Protein AF-A0A448ZSN2-F1 (afdb_monomer)

Radius of gyration: 50.88 Å; Cα contacts (8 Å, |Δi|>4): 18; chains: 1; bounding box: 139×39×120 Å

Secondary structure (DSSP, 8-state):
-HHHHHHHHHHHHHHHH-TTSPP---TT-----SSSSTTSPPS-HHHHHHHHHHHHHHHHHHHHHHHHHHHH-TTS----S-TT-----SSSSTTSPP----HHHHHHHHHHHHHHHHHHHHHHHHHH-TTSPP---TT-----SSSSTTSPP-THHHHHHHHHHHHHHHHHHHHHHH-TTSPP---TT-----TT--------------------

Sequence (216 aa):
MILEEARQLKEMAGFFLRPEAPVASDPTACARCYFSRYSAPTASEGELEDEMERKLILADAKNLKELADFYLHPEKPVVSTDATACGRNFFTRPSAPEYEDDEDDIDEERELILEEMKQLKTTAGWYMHPEKPVAVDSTACGRNFFTRPSAPISEDEEERELILEEMKQLKTTAGWYMHPEKPVAVDSTACGRNFFTHLQLLSPRTKRNVSSSLKR

Organism: NCBI:txid183589

Foldseek 3Di:
DVVVVVVVVVVVVVCVVCVPDDDPDDPPPPDDDLCPDPPRDDQPPVSVVVVVVVVVVVVVVVVVVVVVCCVVCVVDDDDDPDPPPPDPDLCPDPPRPDPCPVVVVVVVVVVVVVVVVVVVVLVVVCVVCVVDDRDDDPPPPDDDQCPDPPRPDPPCPVVVVVVVVVVVVVVLVVVCVVCVPDDDDDPPPDDDDDPPPPPPPPDDDDDDDDDDDDDD

Solvent-accessible surface area (backbone atoms only — not comparable to full-atom values): 14319 Å² total; per-residue (Å²): 111,72,69,58,52,52,50,51,51,51,53,54,52,48,47,74,78,39,74,86,56,86,77,89,71,59,92,84,58,85,71,79,60,65,79,80,39,94,85,30,85,66,81,47,75,66,58,52,49,52,55,50,51,52,52,50,53,54,50,49,53,50,54,53,48,53,52,50,51,50,70,77,38,74,86,58,80,88,82,74,91,52,95,80,68,81,69,83,62,66,78,80,35,98,82,34,77,78,78,79,79,45,63,66,60,58,49,49,53,51,51,52,52,54,52,51,52,52,52,52,51,51,53,51,50,46,72,77,36,75,87,55,84,79,91,70,60,95,82,62,86,70,83,66,67,82,79,36,97,85,33,83,73,69,80,51,61,63,54,50,51,51,51,52,51,51,50,51,52,52,52,53,52,52,48,44,73,77,37,76,86,57,86,77,92,70,60,95,82,65,90,69,86,73,84,85,71,75,78,78,81,76,82,78,80,91,74,90,82,90,81,87,82,84,89,132

Mean predicted aligned error: 23.59 Å

pLDDT: mean 73.11, std 15.55, range [33.97, 96.0]

Structure (mmCIF, N/CA/C/O backbone):
data_AF-A0A448ZSN2-F1
#
_entry.id   AF-A0A448ZSN2-F1
#
loop_
_atom_site.group_PDB
_atom_site.id
_atom_site.type_symbol
_atom_site.label_atom_id
_atom_site.label_alt_id
_atom_site.label_comp_id
_atom_site.label_asym_id
_atom_site.label_entity_id
_atom_site.label_seq_id
_atom_site.pdbx_PDB_ins_code
_atom_site.Cartn_x
_atom_site.Cartn_y
_atom_site.Cartn_z
_atom_site.occupancy
_atom_site.B_iso_or_equiv
_atom_site.auth_seq_id
_atom_site.auth_comp_id
_atom_site.auth_asym_id
_atom_site.auth_atom_id
_atom_site.pdbx_PDB_model_num
ATOM 1 N N . MET A 1 1 ? -23.579 2.882 -67.821 1.00 61.44 1 MET A N 1
ATOM 2 C CA . MET A 1 1 ? -23.046 4.256 -67.711 1.00 61.44 1 MET A CA 1
ATOM 3 C C . MET A 1 1 ? -22.800 4.619 -66.247 1.00 61.44 1 MET A C 1
ATOM 5 O O . MET A 1 1 ? -21.644 4.677 -65.875 1.00 61.44 1 MET A O 1
ATOM 9 N N . ILE A 1 2 ? -23.831 4.679 -65.391 1.00 80.94 2 ILE A N 1
ATOM 10 C CA . ILE A 1 2 ? -23.703 5.035 -63.955 1.00 80.94 2 ILE A CA 1
ATOM 11 C C . ILE A 1 2 ? -22.750 4.112 -63.167 1.00 80.94 2 ILE A C 1
ATOM 13 O O . ILE A 1 2 ? -21.946 4.576 -62.367 1.00 80.94 2 ILE A O 1
ATOM 17 N N . LEU A 1 3 ? -22.807 2.797 -63.403 1.00 83.31 3 LEU A N 1
ATOM 18 C CA . LEU A 1 3 ? -21.948 1.840 -62.691 1.00 83.31 3 LEU A CA 1
ATOM 19 C C . LEU A 1 3 ? -20.462 1.959 -63.065 1.00 83.31 3 LEU A C 1
ATOM 21 O O . LEU A 1 3 ? -19.603 1.692 -62.230 1.00 83.31 3 LEU A O 1
ATOM 25 N N . GLU A 1 4 ? -20.164 2.378 -64.296 1.00 88.06 4 GLU A N 1
ATOM 26 C CA . GLU A 1 4 ? -18.782 2.551 -64.754 1.00 88.06 4 GLU A CA 1
ATOM 27 C C . GLU A 1 4 ? -18.169 3.818 -64.149 1.00 88.06 4 GLU A C 1
ATOM 29 O O . GLU A 1 4 ? -17.046 3.803 -63.657 1.00 88.06 4 GLU A O 1
ATOM 34 N N . GLU A 1 5 ? -18.954 4.890 -64.089 1.00 91.00 5 GLU A N 1
ATOM 35 C CA . GLU A 1 5 ? -18.565 6.155 -63.469 1.00 91.00 5 GLU A CA 1
ATOM 36 C C . GLU A 1 5 ? -18.348 6.004 -61.953 1.00 91.00 5 GLU A C 1
ATOM 38 O O . GLU A 1 5 ? -17.354 6.483 -61.408 1.00 91.00 5 GLU A O 1
ATOM 43 N N . ALA A 1 6 ? -19.207 5.238 -61.269 1.00 89.06 6 ALA A N 1
ATOM 44 C CA . ALA A 1 6 ? -19.025 4.910 -59.854 1.00 89.06 6 ALA A CA 1
ATOM 45 C C . ALA A 1 6 ? -17.744 4.096 -59.594 1.00 89.06 6 ALA A C 1
ATOM 47 O O . ALA A 1 6 ? -17.077 4.291 -58.574 1.00 89.06 6 ALA A O 1
ATOM 48 N N . ARG A 1 7 ? -17.374 3.19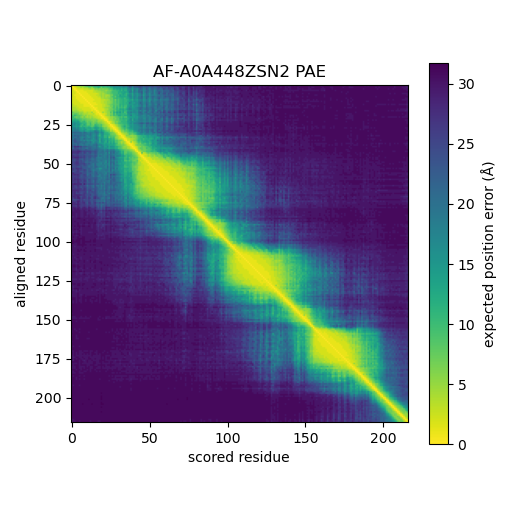7 -60.518 1.00 87.69 7 ARG A N 1
ATOM 49 C CA . ARG A 1 7 ? -16.122 2.428 -60.444 1.00 87.69 7 ARG A CA 1
ATOM 50 C C . ARG A 1 7 ? -14.907 3.345 -60.580 1.00 87.69 7 ARG A C 1
ATOM 52 O O . ARG A 1 7 ? -14.000 3.255 -59.757 1.00 87.69 7 ARG A O 1
ATOM 59 N N . GLN A 1 8 ? -14.933 4.254 -61.552 1.00 86.00 8 GLN A N 1
ATOM 60 C CA . GLN A 1 8 ? -13.870 5.236 -61.784 1.00 86.00 8 GLN A CA 1
ATOM 61 C C . GLN A 1 8 ? -13.706 6.196 -60.599 1.00 86.00 8 GLN A C 1
ATOM 63 O O . GLN A 1 8 ? -12.591 6.434 -60.145 1.00 86.00 8 GLN A O 1
ATOM 68 N N . LEU A 1 9 ? -14.805 6.695 -60.027 1.00 87.94 9 LEU A N 1
ATOM 69 C CA . LEU A 1 9 ? -14.767 7.553 -58.836 1.00 87.94 9 LEU A CA 1
ATOM 70 C C . LEU A 1 9 ? -14.189 6.833 -57.614 1.00 87.94 9 LEU A C 1
ATOM 72 O O . LEU A 1 9 ? -13.413 7.419 -56.861 1.00 87.94 9 LEU A O 1
ATOM 76 N N . LYS A 1 10 ? -14.535 5.556 -57.423 1.00 87.38 10 LYS A N 1
ATOM 77 C CA . LYS A 1 10 ? -13.988 4.737 -56.333 1.00 87.38 10 LYS A CA 1
ATOM 78 C C . LYS A 1 10 ? -12.487 4.499 -56.494 1.00 87.38 10 LYS A C 1
ATOM 80 O O . LYS A 1 10 ? -11.758 4.515 -55.505 1.00 87.38 10 LYS A O 1
ATOM 85 N N . GLU A 1 11 ? -12.036 4.282 -57.724 1.00 85.44 11 GLU A N 1
ATOM 86 C CA . GLU A 1 11 ? -10.618 4.154 -58.055 1.00 85.44 11 GLU A CA 1
ATOM 87 C C . GLU A 1 11 ? -9.869 5.462 -57.765 1.00 85.44 11 GLU A C 1
ATOM 89 O O . GLU A 1 11 ? -8.891 5.453 -57.019 1.00 85.44 11 GLU A O 1
ATOM 94 N N . MET A 1 12 ? -10.413 6.596 -58.217 1.00 82.94 12 MET A N 1
ATOM 95 C CA . MET A 1 12 ? -9.858 7.927 -57.954 1.00 82.94 12 MET A CA 1
ATOM 96 C C . MET A 1 12 ? -9.767 8.247 -56.460 1.00 82.94 12 MET A C 1
ATOM 98 O O . MET A 1 12 ? -8.723 8.688 -55.985 1.00 82.94 12 MET A O 1
ATOM 102 N N . ALA A 1 13 ? -10.825 7.973 -55.693 1.00 86.31 13 ALA A N 1
ATOM 103 C CA . ALA A 1 13 ? -10.820 8.142 -54.240 1.00 86.31 13 ALA A CA 1
ATOM 104 C C . ALA A 1 13 ? -9.750 7.270 -53.555 1.00 86.31 13 ALA A C 1
ATOM 106 O O . ALA A 1 13 ? -9.167 7.672 -52.547 1.00 86.31 13 ALA A O 1
ATOM 107 N N . GLY A 1 14 ? -9.454 6.096 -54.122 1.00 83.00 14 GLY A N 1
ATOM 108 C CA . GLY A 1 14 ? -8.398 5.205 -53.654 1.00 83.00 14 GLY A CA 1
ATOM 109 C C . GLY A 1 14 ? -6.994 5.810 -53.738 1.00 83.00 14 GLY A C 1
ATOM 110 O O . GLY A 1 14 ? -6.202 5.559 -52.828 1.00 83.00 14 GLY A O 1
ATOM 111 N N . PHE A 1 15 ? -6.705 6.619 -54.766 1.00 81.38 15 PHE A N 1
ATOM 112 C CA . PHE A 1 15 ? -5.410 7.298 -54.921 1.00 81.38 15 PHE 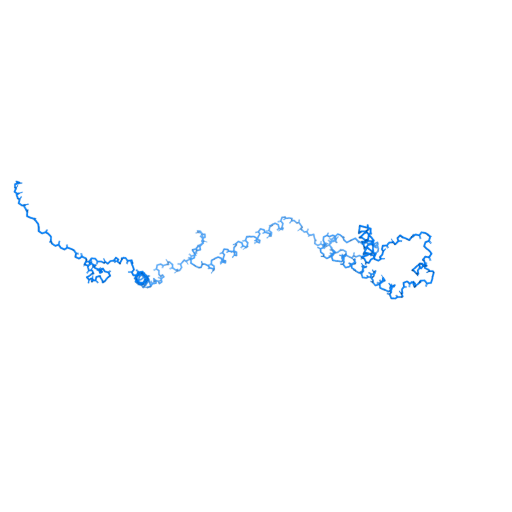A CA 1
ATOM 113 C C . PHE A 1 15 ? -5.192 8.387 -53.863 1.00 81.38 15 PHE A C 1
ATOM 115 O O . PHE A 1 15 ? -4.094 8.510 -53.332 1.00 81.38 15 PHE A O 1
ATOM 122 N N . PHE A 1 16 ? -6.239 9.136 -53.497 1.00 81.00 16 PHE A N 1
ATOM 123 C CA . PHE A 1 16 ? -6.137 10.175 -52.462 1.00 81.00 16 PHE A CA 1
ATOM 124 C C . PHE A 1 16 ? -6.052 9.605 -51.045 1.00 81.00 16 PHE A C 1
ATOM 126 O O . PHE A 1 16 ? -5.394 10.184 -50.187 1.00 81.00 16 PHE A O 1
ATOM 133 N N . LEU A 1 17 ? -6.704 8.468 -50.790 1.00 86.31 17 LEU A N 1
ATOM 134 C CA . LEU A 1 17 ? -6.676 7.829 -49.474 1.00 86.31 17 LEU A CA 1
ATOM 135 C C . LEU A 1 17 ? -5.327 7.149 -49.182 1.00 86.31 17 LEU A C 1
ATOM 137 O O . LEU A 1 17 ? -4.970 6.968 -48.021 1.00 86.31 17 LEU A O 1
ATOM 141 N N . ARG A 1 18 ? -4.600 6.726 -50.225 1.00 80.12 18 ARG A N 1
ATOM 142 C CA . ARG A 1 18 ? -3.331 5.989 -50.120 1.00 80.12 18 ARG A CA 1
ATOM 143 C C . ARG A 1 18 ? -2.343 6.470 -51.192 1.00 80.12 18 ARG A C 1
ATOM 145 O O . ARG A 1 18 ? -2.155 5.762 -52.182 1.00 80.12 18 ARG A O 1
ATOM 152 N N . PRO A 1 19 ? -1.702 7.636 -50.997 1.00 73.62 19 PRO A N 1
ATOM 153 C CA . PRO A 1 19 ? -0.751 8.182 -51.969 1.00 73.62 19 PRO A CA 1
ATOM 154 C C . PRO A 1 19 ? 0.474 7.277 -52.191 1.00 73.62 19 PRO A C 1
ATOM 156 O O . PRO A 1 19 ? 1.059 7.299 -53.266 1.00 73.62 19 PRO A O 1
ATOM 159 N N . GLU A 1 20 ? 0.808 6.429 -51.215 1.00 74.81 20 GLU A N 1
ATOM 160 C CA . GLU A 1 20 ? 1.934 5.485 -51.277 1.00 74.81 20 GLU A CA 1
ATOM 161 C C . GLU A 1 20 ? 1.643 4.206 -52.089 1.00 74.81 20 GLU A C 1
ATOM 163 O O . GLU A 1 20 ? 2.523 3.365 -52.281 1.00 74.81 20 GLU A O 1
ATOM 168 N N . ALA A 1 21 ? 0.395 3.987 -52.524 1.00 74.38 21 ALA A N 1
ATOM 169 C CA . ALA A 1 21 ? 0.030 2.779 -53.259 1.00 74.38 21 ALA A CA 1
ATOM 170 C C . ALA A 1 21 ? 0.551 2.837 -54.711 1.00 74.38 21 ALA A C 1
ATOM 172 O O . ALA A 1 21 ? 0.393 3.862 -55.378 1.00 74.38 21 ALA A O 1
ATOM 173 N N . PRO A 1 22 ? 1.123 1.741 -55.248 1.00 67.56 22 PRO A N 1
ATOM 174 C CA . PRO A 1 22 ? 1.656 1.734 -56.604 1.00 67.56 22 PRO A CA 1
ATOM 175 C C . PRO A 1 22 ? 0.530 1.941 -57.622 1.00 67.56 22 PRO A C 1
ATOM 177 O O . PRO A 1 22 ? -0.432 1.172 -57.678 1.00 67.56 22 PRO A O 1
ATOM 180 N N . VAL A 1 23 ? 0.654 2.987 -58.438 1.00 67.25 23 VAL A N 1
ATOM 181 C CA . VAL A 1 23 ? -0.290 3.272 -59.521 1.00 67.25 23 VAL A CA 1
ATOM 182 C C . VAL A 1 23 ? -0.028 2.294 -60.663 1.00 67.25 23 VAL A C 1
ATOM 184 O O . VAL A 1 23 ? 1.088 2.212 -61.176 1.00 67.25 23 VAL A O 1
ATOM 187 N N . ALA A 1 24 ? -1.057 1.555 -61.079 1.00 65.69 24 ALA A N 1
ATOM 188 C CA . ALA A 1 24 ? -0.987 0.724 -62.272 1.00 65.69 24 ALA A CA 1
ATOM 189 C C . ALA A 1 24 ? -0.957 1.632 -63.513 1.00 65.69 24 ALA A C 1
ATOM 191 O O . ALA A 1 24 ? -1.991 2.111 -63.973 1.00 65.69 24 ALA A O 1
ATOM 192 N N . SER A 1 25 ? 0.237 1.918 -64.031 1.00 65.44 25 SER A N 1
ATOM 193 C CA . SER A 1 25 ? 0.401 2.645 -65.290 1.00 65.44 25 SER A CA 1
ATOM 194 C C . SER A 1 25 ? 0.315 1.686 -66.473 1.00 65.44 25 SER A C 1
ATOM 196 O O . SER A 1 25 ? 1.005 0.666 -66.493 1.00 65.44 25 SER A O 1
ATOM 198 N N . ASP A 1 26 ? -0.481 2.040 -67.478 1.00 68.94 26 ASP A N 1
ATOM 199 C CA . ASP A 1 26 ? -0.446 1.387 -68.785 1.00 68.94 26 ASP A CA 1
ATOM 200 C C . ASP A 1 26 ? 0.983 1.471 -69.371 1.00 68.94 26 ASP A C 1
ATOM 202 O O . ASP A 1 26 ? 1.541 2.569 -69.421 1.00 68.94 26 ASP A O 1
ATOM 206 N N . PRO A 1 27 ? 1.611 0.363 -69.807 1.00 65.00 27 PRO A N 1
ATOM 207 C CA . PRO A 1 27 ? 2.956 0.389 -70.386 1.00 65.00 27 PRO A CA 1
ATOM 208 C C . PRO A 1 27 ? 3.063 1.235 -71.665 1.00 65.0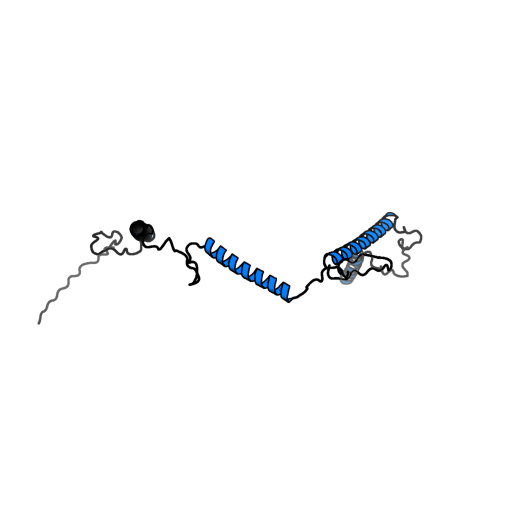0 27 PRO A C 1
ATOM 210 O O . PRO A 1 27 ? 4.170 1.639 -72.023 1.00 65.00 27 PRO A O 1
ATOM 213 N N . THR A 1 28 ? 1.949 1.532 -72.348 1.00 68.06 28 THR A N 1
ATOM 214 C CA . THR A 1 28 ? 1.918 2.493 -73.466 1.00 68.06 28 THR A CA 1
ATOM 215 C C . THR A 1 28 ? 1.731 3.950 -73.041 1.00 68.06 28 THR A C 1
ATOM 217 O O . THR A 1 28 ? 1.919 4.856 -73.858 1.00 68.06 28 THR A O 1
ATOM 220 N N . ALA A 1 29 ? 1.442 4.218 -71.766 1.00 63.88 29 ALA A N 1
ATOM 221 C CA . ALA A 1 29 ? 1.417 5.569 -71.233 1.00 63.88 29 ALA A CA 1
ATOM 222 C C . ALA A 1 29 ? 2.853 6.096 -71.089 1.00 63.88 29 ALA A C 1
ATOM 224 O O . ALA A 1 29 ? 3.557 5.805 -70.125 1.00 63.88 29 ALA A O 1
ATOM 225 N N . CYS A 1 30 ? 3.290 6.948 -72.019 1.00 58.09 30 CYS A N 1
ATOM 226 C CA . CYS A 1 30 ? 4.550 7.698 -71.915 1.00 58.09 30 CYS A CA 1
ATOM 227 C C . CYS A 1 30 ? 4.499 8.823 -70.856 1.00 58.09 30 CYS A C 1
ATOM 229 O O . CYS A 1 30 ? 5.033 9.916 -71.067 1.00 58.09 30 CYS A O 1
ATOM 231 N N . ALA A 1 31 ? 3.852 8.589 -69.714 1.00 63.56 31 ALA A N 1
ATOM 232 C CA . ALA A 1 31 ? 3.881 9.518 -68.598 1.00 63.56 31 ALA A CA 1
ATOM 233 C C . ALA A 1 31 ? 5.278 9.490 -67.966 1.00 63.56 31 ALA A C 1
ATOM 235 O O . ALA A 1 31 ? 5.762 8.466 -67.484 1.00 63.56 31 ALA A O 1
ATOM 236 N N . ARG A 1 32 ? 5.956 10.637 -67.991 1.00 58.00 32 ARG A N 1
ATOM 237 C CA . ARG A 1 32 ? 7.290 10.789 -67.413 1.00 58.00 32 ARG A CA 1
ATOM 238 C C . ARG A 1 32 ? 7.150 10.760 -65.890 1.00 58.00 32 ARG A C 1
ATOM 240 O O . ARG A 1 32 ? 6.672 11.724 -65.301 1.00 58.00 32 ARG A O 1
ATOM 247 N N . CYS A 1 33 ? 7.526 9.657 -65.250 1.00 63.56 33 CYS A N 1
ATOM 248 C CA . CYS A 1 33 ? 7.502 9.570 -63.793 1.00 63.56 33 CYS A CA 1
ATOM 249 C C . CYS A 1 33 ? 8.597 10.486 -63.216 1.00 63.56 33 CYS A C 1
ATOM 251 O O . CYS A 1 33 ? 9.791 10.234 -63.379 1.00 63.56 33 CYS A O 1
ATOM 253 N N . TYR A 1 34 ? 8.195 11.596 -62.593 1.00 62.09 34 TYR A N 1
ATOM 254 C CA . TYR A 1 34 ? 9.130 12.585 -62.044 1.00 62.09 34 TYR A CA 1
ATOM 255 C C . TYR A 1 34 ? 9.753 12.155 -60.710 1.00 62.09 34 TYR A C 1
ATOM 257 O O . TYR A 1 34 ? 10.785 12.707 -60.346 1.00 62.09 34 TYR A O 1
ATOM 265 N N . PHE A 1 35 ? 9.170 11.167 -60.023 1.00 61.53 35 PHE A N 1
ATOM 266 C CA . PHE A 1 35 ? 9.669 10.639 -58.748 1.00 61.53 35 PHE A CA 1
ATOM 267 C C . PHE A 1 35 ? 10.821 9.638 -58.908 1.00 61.53 35 PHE A C 1
ATOM 269 O O . PHE A 1 35 ? 11.651 9.518 -58.018 1.00 61.53 35 PHE A O 1
ATOM 276 N N . SER A 1 36 ? 10.912 8.946 -60.046 1.00 62.91 36 SER A N 1
ATOM 277 C CA . SER A 1 36 ? 11.935 7.918 -60.306 1.00 62.91 36 SER A CA 1
ATOM 278 C C . SER A 1 36 ? 13.022 8.356 -61.296 1.00 62.91 36 SER A C 1
ATOM 280 O O . SER A 1 36 ? 13.856 7.551 -61.713 1.00 62.91 36 SER A O 1
ATOM 282 N N . ARG A 1 37 ? 13.049 9.635 -61.694 1.00 67.94 37 ARG A N 1
ATOM 283 C CA . ARG A 1 37 ? 14.130 10.177 -62.533 1.00 67.94 37 ARG A CA 1
ATOM 284 C C . ARG A 1 37 ? 15.412 10.317 -61.702 1.00 67.94 37 ARG A C 1
ATOM 286 O O . ARG A 1 37 ? 15.351 10.689 -60.540 1.00 67.94 37 ARG A O 1
ATOM 293 N N . TYR A 1 38 ? 16.580 10.155 -62.326 1.00 63.78 38 TYR A N 1
ATOM 294 C CA . TYR A 1 38 ? 17.884 10.342 -61.658 1.00 63.78 38 TYR A CA 1
ATOM 295 C C . TYR A 1 38 ? 18.054 11.722 -60.990 1.00 63.78 38 TYR A C 1
ATOM 297 O O . TYR A 1 38 ? 18.820 11.878 -60.053 1.00 63.78 38 TYR A O 1
ATOM 305 N N . SER A 1 39 ? 17.338 12.735 -61.482 1.00 64.56 39 SER A N 1
ATOM 306 C CA . SER A 1 39 ? 17.321 14.092 -60.921 1.00 64.56 39 SER A CA 1
ATOM 307 C C . SER A 1 39 ? 16.071 14.400 -60.086 1.00 64.56 39 SER A C 1
ATOM 309 O O . SER A 1 39 ? 15.697 15.566 -59.965 1.00 64.56 39 SER A O 1
ATOM 311 N N . ALA A 1 40 ? 15.379 13.375 -59.581 1.00 66.25 40 ALA A N 1
ATOM 312 C CA . ALA A 1 40 ? 14.385 13.546 -58.531 1.00 66.25 40 ALA A CA 1
ATOM 313 C C . ALA A 1 40 ? 15.129 14.010 -57.271 1.00 66.25 40 ALA A C 1
ATOM 315 O O . ALA A 1 40 ? 16.267 13.575 -57.070 1.00 66.25 40 ALA A O 1
ATOM 316 N N . PRO A 1 41 ? 14.543 14.897 -56.449 1.00 62.31 41 PRO A N 1
ATOM 317 C CA . PRO A 1 41 ? 15.144 15.243 -55.171 1.00 62.31 41 PRO A CA 1
ATOM 318 C C . PRO A 1 41 ? 15.354 13.948 -54.385 1.00 62.31 41 PRO A C 1
ATOM 320 O O . PRO A 1 41 ? 14.400 13.226 -54.105 1.00 62.31 41 PRO A O 1
ATOM 323 N N . THR A 1 42 ? 16.608 13.611 -54.095 1.00 66.69 42 THR A N 1
ATOM 324 C CA . THR A 1 42 ? 16.908 12.643 -53.041 1.00 66.69 42 THR A CA 1
ATOM 325 C C . THR A 1 42 ? 16.399 13.219 -51.727 1.00 66.69 42 THR A C 1
ATOM 327 O O . THR A 1 42 ? 16.321 14.447 -51.623 1.00 66.69 42 THR A O 1
ATOM 330 N N . ALA A 1 43 ? 16.060 12.352 -50.765 1.00 64.06 43 ALA A N 1
ATOM 331 C CA . ALA A 1 43 ? 15.608 12.767 -49.439 1.00 64.06 43 ALA A CA 1
ATOM 332 C C . ALA A 1 43 ? 16.403 13.992 -48.973 1.00 64.06 43 ALA A C 1
ATOM 334 O O . ALA A 1 43 ? 17.640 13.986 -49.042 1.00 64.06 43 ALA A O 1
ATOM 335 N N . SER A 1 44 ? 15.692 15.075 -48.653 1.00 64.62 44 SER A N 1
ATOM 336 C CA . SER A 1 44 ? 16.351 16.337 -48.312 1.00 64.62 44 SER A CA 1
ATOM 337 C C . SER A 1 44 ? 17.205 16.145 -47.057 1.00 64.62 44 SER A C 1
ATOM 339 O O . SER A 1 44 ? 16.945 15.233 -46.273 1.00 64.62 44 SER A O 1
ATOM 341 N N . GLU A 1 45 ? 18.222 16.983 -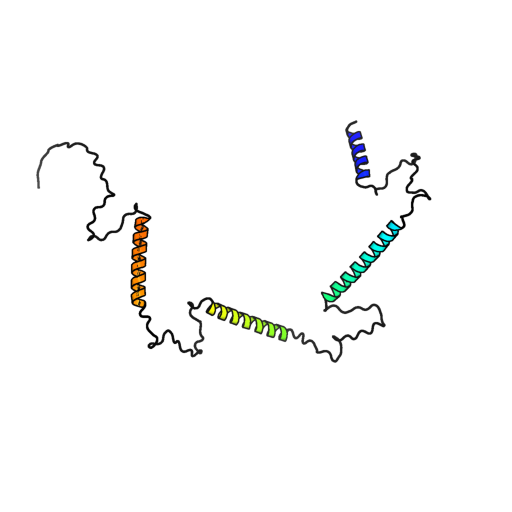46.843 1.00 66.31 45 GLU A N 1
ATOM 342 C CA . GLU A 1 45 ? 19.062 16.889 -45.636 1.00 66.31 45 GLU A CA 1
ATOM 343 C C . GLU A 1 45 ? 18.211 16.859 -44.351 1.00 66.31 45 GLU A C 1
ATOM 345 O O . GLU A 1 45 ? 18.493 16.059 -43.465 1.00 66.31 45 GLU A O 1
ATOM 350 N N . GLY A 1 46 ? 17.094 17.599 -44.319 1.00 71.38 46 GLY A N 1
ATOM 351 C CA . GLY A 1 46 ? 16.131 17.560 -43.213 1.00 71.38 46 GLY A CA 1
ATOM 352 C C . GLY A 1 46 ? 15.404 16.218 -43.048 1.00 71.38 46 GLY A C 1
ATOM 353 O O . GLY A 1 46 ? 15.245 15.747 -41.932 1.00 71.38 46 GLY A O 1
ATOM 354 N N . GLU A 1 47 ? 15.033 15.535 -44.135 1.00 74.06 47 GLU A N 1
ATOM 355 C CA . GLU A 1 47 ? 14.387 14.209 -44.048 1.00 74.06 47 GLU A CA 1
ATOM 356 C C . GLU A 1 47 ? 15.362 13.120 -43.570 1.00 74.06 47 GLU A C 1
ATOM 358 O O . GLU A 1 47 ? 14.967 12.151 -42.917 1.00 74.06 47 GLU A O 1
ATOM 363 N N . LEU A 1 48 ? 16.651 13.266 -43.895 1.00 73.94 48 LEU A N 1
ATOM 364 C CA . LEU A 1 48 ? 17.699 12.376 -43.397 1.00 73.94 48 LEU A CA 1
ATOM 365 C C . LEU A 1 48 ? 17.985 12.625 -41.912 1.00 73.94 48 LEU A C 1
ATOM 367 O O . LEU A 1 48 ? 18.186 11.661 -41.171 1.00 73.94 48 LEU A O 1
ATOM 371 N N . GLU A 1 49 ? 17.983 13.885 -41.476 1.00 78.88 49 GLU A N 1
ATOM 372 C CA . GLU A 1 49 ? 18.093 14.265 -40.063 1.00 78.88 49 GLU A CA 1
ATOM 373 C C . GLU A 1 49 ? 16.917 13.729 -39.239 1.00 78.88 49 GLU A C 1
ATOM 375 O O . GLU A 1 49 ? 17.156 13.065 -38.229 1.00 78.88 49 GLU A O 1
ATOM 380 N N . ASP A 1 50 ? 15.680 13.886 -39.716 1.00 83.50 50 ASP A N 1
ATOM 381 C CA . ASP A 1 50 ? 14.473 13.374 -39.050 1.00 83.50 50 ASP A CA 1
ATOM 382 C C . ASP A 1 50 ? 14.518 11.845 -38.869 1.00 83.50 50 ASP A C 1
ATOM 384 O O . ASP A 1 50 ? 14.181 11.302 -37.812 1.00 83.50 50 ASP A O 1
ATOM 388 N N . GLU A 1 51 ? 14.970 11.110 -39.890 1.00 84.75 51 GLU A N 1
ATOM 389 C CA . GLU A 1 51 ? 15.100 9.652 -39.812 1.00 84.75 51 GLU A CA 1
ATOM 390 C C . GLU A 1 51 ? 16.236 9.227 -38.862 1.00 84.75 51 GLU A C 1
ATOM 392 O O . GLU A 1 51 ? 16.133 8.192 -38.194 1.00 84.75 51 GLU A O 1
ATOM 397 N N . MET A 1 52 ? 17.317 10.008 -38.760 1.00 87.25 52 MET A N 1
ATOM 398 C CA . MET A 1 52 ? 18.378 9.778 -37.771 1.00 87.25 52 MET A CA 1
ATOM 399 C C . MET A 1 52 ? 17.898 10.058 -36.345 1.00 87.25 52 MET A C 1
ATOM 401 O O . MET A 1 52 ? 18.136 9.236 -35.457 1.00 87.25 52 MET A O 1
ATOM 405 N N . GLU A 1 53 ? 17.188 11.162 -36.125 1.00 90.38 53 GLU A N 1
ATOM 406 C CA . GLU A 1 53 ? 16.616 11.515 -34.825 1.00 90.38 53 GLU A CA 1
ATOM 407 C C . GLU A 1 53 ? 15.613 10.452 -34.371 1.00 90.38 53 GLU A C 1
ATOM 409 O O . GLU A 1 53 ? 15.690 9.943 -33.252 1.00 90.38 53 GLU A O 1
ATOM 414 N N . ARG A 1 54 ? 14.735 10.004 -35.272 1.00 92.00 54 ARG A N 1
ATOM 415 C CA . ARG A 1 54 ? 13.784 8.927 -34.984 1.00 92.00 54 ARG A CA 1
ATOM 416 C C . ARG A 1 54 ? 14.480 7.628 -34.587 1.00 92.00 54 ARG A C 1
ATOM 418 O O . ARG A 1 54 ? 14.019 6.940 -33.672 1.00 92.00 54 ARG A O 1
ATOM 425 N N . LYS A 1 55 ? 15.581 7.274 -35.254 1.00 93.69 55 LYS A N 1
ATOM 426 C CA . LYS A 1 55 ? 16.387 6.099 -34.888 1.00 93.69 55 LYS A CA 1
ATOM 427 C C . LYS A 1 55 ? 17.012 6.252 -33.508 1.00 93.69 55 LYS A C 1
ATOM 429 O O . LYS A 1 55 ? 17.010 5.278 -32.756 1.00 93.69 55 LYS A O 1
ATOM 434 N N . LEU A 1 56 ? 17.498 7.445 -33.170 1.00 94.62 56 LEU A N 1
ATOM 435 C CA . LEU A 1 56 ? 18.071 7.737 -31.858 1.00 94.62 56 LEU A CA 1
ATOM 436 C C . LEU A 1 56 ? 17.013 7.624 -30.755 1.00 94.62 56 LEU A C 1
ATOM 438 O O . LEU A 1 56 ? 17.209 6.884 -29.797 1.00 94.62 56 LEU A O 1
ATOM 442 N N . ILE A 1 57 ? 15.845 8.243 -30.944 1.00 94.75 57 ILE A N 1
ATOM 443 C CA . ILE A 1 57 ? 14.719 8.169 -29.999 1.00 94.75 57 ILE A CA 1
ATOM 444 C C . ILE A 1 57 ? 14.273 6.717 -29.788 1.00 94.75 57 ILE A C 1
ATOM 446 O O . ILE A 1 57 ? 14.015 6.296 -28.662 1.00 94.75 57 ILE A O 1
ATOM 450 N N . LEU A 1 58 ? 14.189 5.922 -30.859 1.00 95.19 58 LEU A N 1
ATOM 451 C CA . LEU A 1 58 ? 13.829 4.506 -30.753 1.00 95.19 58 LEU A CA 1
ATOM 452 C C . LEU A 1 58 ? 14.901 3.669 -30.046 1.00 95.19 58 LEU A C 1
ATOM 454 O O . LEU A 1 58 ? 14.553 2.681 -29.398 1.00 95.19 58 LEU A O 1
ATOM 458 N N . ALA A 1 59 ? 16.179 4.024 -30.177 1.00 95.44 59 ALA A N 1
ATOM 459 C CA . ALA A 1 59 ? 17.257 3.382 -29.432 1.00 95.44 59 ALA A CA 1
ATOM 460 C C . ALA A 1 59 ? 17.168 3.728 -27.938 1.00 95.44 59 ALA A C 1
ATOM 462 O O . ALA A 1 59 ? 17.167 2.825 -27.102 1.00 95.44 59 ALA A O 1
ATOM 463 N N . ASP A 1 60 ? 16.972 5.003 -27.607 1.00 95.94 60 ASP A N 1
ATOM 464 C CA . ASP A 1 60 ? 16.816 5.461 -26.224 1.00 95.94 60 ASP A CA 1
ATOM 465 C C . ASP A 1 60 ? 15.583 4.850 -25.554 1.00 95.94 60 ASP A C 1
ATOM 467 O O . ASP A 1 60 ? 15.659 4.380 -24.420 1.00 95.94 60 ASP A O 1
ATOM 471 N N . ALA A 1 61 ? 14.456 4.762 -26.264 1.00 95.50 61 ALA A N 1
ATOM 472 C CA . ALA A 1 61 ? 13.244 4.128 -25.749 1.00 95.50 61 ALA A CA 1
ATOM 473 C C . ALA A 1 61 ? 13.451 2.641 -25.411 1.00 95.50 61 ALA A C 1
ATOM 475 O O . ALA A 1 61 ? 12.875 2.144 -24.442 1.00 95.50 61 ALA A O 1
ATOM 476 N N . LYS A 1 62 ? 14.279 1.922 -26.183 1.00 94.81 62 LYS A N 1
ATOM 477 C CA . LYS A 1 62 ? 14.643 0.530 -25.874 1.00 94.81 62 LYS A CA 1
ATOM 478 C C . LYS A 1 62 ? 15.512 0.454 -24.622 1.00 94.81 62 LYS A C 1
ATOM 480 O O . LYS A 1 62 ? 15.180 -0.316 -23.727 1.00 94.81 62 LYS A O 1
ATOM 485 N N . ASN A 1 63 ? 16.537 1.299 -24.523 1.00 92.94 63 ASN A N 1
ATOM 486 C CA . ASN A 1 63 ? 17.415 1.351 -23.351 1.00 92.94 63 ASN A CA 1
ATOM 487 C C . ASN A 1 63 ? 16.632 1.682 -22.069 1.00 92.94 63 ASN A C 1
ATOM 489 O O . ASN A 1 63 ? 16.818 1.043 -21.038 1.00 92.94 63 ASN A O 1
ATOM 493 N N . LEU A 1 64 ? 15.711 2.650 -22.131 1.00 94.31 64 LEU A N 1
ATOM 494 C CA . LEU A 1 64 ? 14.853 3.013 -20.999 1.00 94.31 64 LEU A CA 1
ATOM 495 C C . LEU A 1 64 ? 13.924 1.873 -20.585 1.00 94.31 64 LEU A C 1
ATOM 497 O O . LEU A 1 64 ? 13.692 1.678 -19.393 1.00 94.31 64 LEU A O 1
ATOM 501 N N . LYS A 1 65 ? 13.403 1.110 -21.551 1.00 93.75 65 LYS A N 1
ATOM 502 C CA . LYS A 1 65 ? 12.580 -0.065 -21.263 1.00 93.75 65 LYS A CA 1
ATOM 503 C C . LYS A 1 65 ? 13.387 -1.152 -20.554 1.00 93.75 65 LYS A C 1
ATOM 505 O O . LYS A 1 65 ? 12.916 -1.687 -19.560 1.00 93.75 65 LYS A O 1
ATOM 510 N N . GLU A 1 66 ? 14.597 -1.437 -21.026 1.00 89.88 66 GLU A N 1
ATOM 511 C CA . GLU A 1 66 ? 15.490 -2.403 -20.376 1.00 89.88 66 GLU A CA 1
ATOM 512 C C . GLU A 1 66 ? 15.831 -1.972 -18.944 1.00 89.88 66 GLU A C 1
ATOM 514 O O . GLU A 1 66 ? 15.734 -2.776 -18.020 1.00 89.88 66 GLU A O 1
ATOM 519 N N . LEU A 1 67 ? 16.141 -0.688 -18.728 1.00 88.88 67 LEU A N 1
ATOM 520 C CA . LEU A 1 67 ? 16.360 -0.141 -17.385 1.00 88.88 67 LEU A CA 1
ATOM 521 C C . LEU A 1 67 ? 15.127 -0.290 -16.490 1.00 88.88 67 LEU A C 1
ATOM 523 O O . LEU A 1 67 ? 15.257 -0.707 -15.342 1.00 88.88 67 LEU A O 1
ATOM 527 N N . ALA A 1 68 ? 13.936 0.026 -17.000 1.00 91.31 68 ALA A N 1
ATOM 528 C CA . ALA A 1 68 ? 12.698 -0.140 -16.245 1.00 91.31 68 ALA A CA 1
ATOM 529 C C . ALA A 1 68 ? 12.474 -1.605 -15.837 1.00 91.31 68 ALA A C 1
ATOM 531 O O . ALA A 1 68 ? 12.122 -1.864 -14.687 1.00 91.31 68 ALA A O 1
ATOM 532 N N . ASP A 1 69 ? 12.744 -2.552 -16.737 1.00 90.38 69 ASP A N 1
ATOM 533 C CA . ASP A 1 69 ? 12.644 -3.983 -16.446 1.00 90.38 69 ASP A CA 1
ATOM 534 C C . ASP A 1 69 ? 13.646 -4.416 -15.359 1.00 90.38 69 ASP A C 1
ATOM 536 O O . ASP A 1 69 ? 13.275 -5.204 -14.491 1.00 90.38 69 ASP A O 1
ATOM 540 N N . PHE A 1 70 ? 14.874 -3.877 -15.343 1.00 86.44 70 PHE A N 1
ATOM 541 C CA . PHE A 1 70 ? 15.849 -4.139 -14.271 1.00 86.44 70 PHE A CA 1
ATOM 542 C C . PHE A 1 70 ? 15.384 -3.630 -12.901 1.00 86.44 70 PHE A C 1
ATOM 544 O O . PHE A 1 70 ? 15.592 -4.307 -11.897 1.00 86.44 70 PHE A O 1
ATOM 551 N N . TYR A 1 71 ? 14.759 -2.450 -12.840 1.00 85.31 71 TYR A N 1
ATOM 552 C CA . TYR A 1 71 ? 14.279 -1.886 -11.573 1.00 85.31 71 TYR A CA 1
ATOM 553 C C . TYR A 1 71 ? 12.998 -2.545 -11.064 1.00 85.31 71 TYR A C 1
ATOM 555 O O . TYR A 1 71 ? 12.807 -2.642 -9.854 1.00 85.31 71 TYR A O 1
ATOM 563 N N . LEU A 1 72 ? 12.116 -2.976 -11.966 1.00 91.12 72 LEU A N 1
ATOM 564 C CA . LEU A 1 72 ? 10.868 -3.637 -11.590 1.00 91.12 72 LEU A CA 1
ATOM 565 C C . LEU A 1 72 ? 11.094 -5.086 -11.135 1.00 91.12 72 LEU A C 1
ATOM 567 O O . LEU A 1 72 ? 10.282 -5.610 -10.378 1.00 91.12 72 LEU A O 1
ATOM 571 N N . HIS A 1 73 ? 12.183 -5.709 -11.594 1.00 85.00 73 HIS A N 1
ATOM 572 C CA . HIS A 1 73 ? 12.480 -7.121 -11.373 1.00 85.00 73 HIS A CA 1
ATOM 573 C C . HIS A 1 73 ? 13.879 -7.349 -10.773 1.00 85.00 73 HIS A C 1
ATOM 575 O O . HIS A 1 73 ? 14.756 -7.894 -11.457 1.00 85.00 73 HIS A O 1
ATOM 581 N N . PRO A 1 74 ? 14.116 -6.945 -9.510 1.00 81.25 74 PRO A N 1
ATOM 582 C CA . PRO A 1 74 ? 15.402 -7.145 -8.840 1.00 81.25 74 PRO A CA 1
ATOM 583 C C . PRO A 1 74 ? 15.777 -8.626 -8.660 1.00 81.25 74 PRO A C 1
ATOM 585 O O . PRO A 1 74 ? 16.948 -8.936 -8.457 1.00 81.25 74 PRO A O 1
ATOM 588 N N . GLU A 1 75 ? 14.814 -9.545 -8.762 1.00 80.56 75 GLU A N 1
ATOM 589 C CA . GLU A 1 75 ? 15.023 -10.994 -8.698 1.00 80.56 75 GLU A CA 1
ATOM 590 C C . GLU A 1 75 ? 15.731 -11.572 -9.935 1.00 80.56 75 GLU A C 1
ATOM 592 O O . GLU A 1 75 ? 16.267 -12.682 -9.889 1.00 80.56 75 GLU A O 1
ATOM 597 N N . LYS A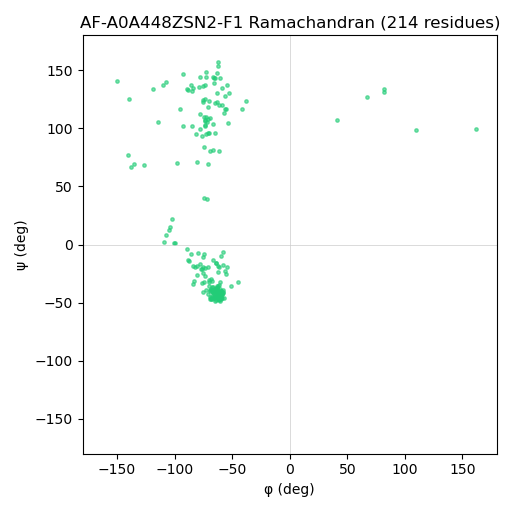 1 76 ? 15.731 -10.856 -11.068 1.00 79.81 76 LYS A N 1
ATOM 598 C CA . LYS A 1 76 ? 16.330 -11.359 -12.311 1.00 79.81 76 LYS A CA 1
ATOM 599 C C . LYS A 1 76 ? 17.855 -11.211 -12.278 1.00 79.81 76 LYS A C 1
ATOM 601 O O . LYS A 1 76 ? 18.367 -10.147 -11.930 1.00 79.81 76 LYS A O 1
ATOM 606 N N . PRO A 1 77 ? 18.614 -12.239 -12.702 1.00 72.88 77 PRO A N 1
ATOM 607 C CA . PRO A 1 77 ? 20.068 -12.168 -12.707 1.00 72.88 77 PRO A CA 1
ATOM 608 C C . PRO A 1 77 ? 20.566 -11.125 -13.713 1.00 72.88 77 PRO A C 1
ATOM 610 O O . PRO A 1 77 ? 20.087 -11.044 -14.845 1.00 72.88 77 PRO A O 1
ATOM 613 N N . VAL A 1 78 ? 21.582 -10.357 -13.314 1.00 72.44 78 VAL A N 1
ATOM 614 C CA . VAL A 1 78 ? 22.242 -9.385 -14.192 1.00 72.44 78 VAL A CA 1
ATOM 615 C C . VAL A 1 78 ? 23.058 -10.136 -15.246 1.00 72.44 78 VAL A C 1
ATOM 617 O O . VAL A 1 78 ? 24.101 -10.716 -14.944 1.00 72.44 78 VAL A O 1
ATOM 620 N N . VAL A 1 79 ? 22.591 -10.121 -16.494 1.00 72.50 79 VAL A N 1
ATOM 621 C CA . VAL A 1 79 ? 23.297 -10.720 -17.634 1.00 72.50 79 VAL A CA 1
ATOM 622 C C . VAL A 1 79 ? 24.161 -9.647 -18.298 1.00 72.50 79 VAL A C 1
ATOM 624 O O . VAL A 1 79 ? 23.656 -8.802 -19.029 1.00 72.50 79 VAL A O 1
ATOM 627 N N . SER A 1 80 ? 25.471 -9.667 -18.036 1.00 68.75 80 SER A N 1
ATOM 628 C 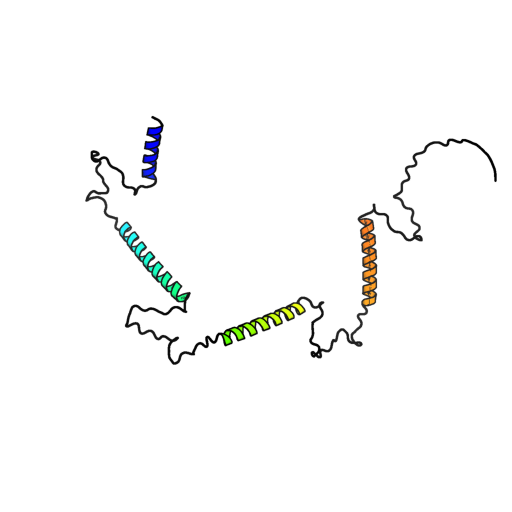CA . SER A 1 80 ? 26.440 -8.803 -18.727 1.00 68.75 80 SER A CA 1
ATOM 629 C C . SER A 1 80 ? 26.965 -9.480 -19.995 1.00 68.75 80 SER A C 1
ATOM 631 O O . SER A 1 80 ? 27.368 -10.642 -19.958 1.00 68.75 80 SER A O 1
ATOM 633 N N . THR A 1 81 ? 27.011 -8.748 -21.111 1.00 67.19 81 THR A N 1
ATOM 634 C CA . THR A 1 81 ? 27.625 -9.204 -22.373 1.00 67.19 81 THR A CA 1
ATOM 635 C C . THR A 1 81 ? 29.149 -9.065 -22.389 1.00 67.19 81 THR A C 1
ATOM 637 O O . THR A 1 81 ? 29.810 -9.684 -23.219 1.00 67.19 81 THR A O 1
ATOM 640 N N . ASP A 1 82 ? 29.717 -8.247 -21.499 1.00 71.19 82 ASP A N 1
ATOM 641 C CA . ASP A 1 82 ? 31.159 -8.014 -21.401 1.00 71.19 82 ASP A CA 1
ATOM 642 C C . ASP A 1 82 ? 31.779 -8.936 -20.341 1.00 71.19 82 ASP A C 1
ATOM 644 O O . ASP A 1 82 ? 31.471 -8.837 -19.151 1.00 71.19 82 ASP A O 1
ATOM 648 N N . ALA A 1 83 ? 32.678 -9.823 -20.780 1.00 65.62 83 ALA A N 1
ATOM 649 C CA . ALA A 1 83 ? 33.416 -10.750 -19.920 1.00 65.62 83 ALA A CA 1
ATOM 650 C C . ALA A 1 83 ? 34.400 -10.044 -18.966 1.00 65.62 83 ALA A C 1
ATOM 652 O O . ALA A 1 83 ? 34.899 -10.667 -18.029 1.00 65.62 83 ALA A O 1
ATOM 653 N N . THR A 1 84 ? 34.684 -8.759 -19.198 1.00 69.69 84 THR A N 1
ATOM 654 C CA . THR A 1 84 ? 35.517 -7.913 -18.332 1.00 69.69 84 THR A CA 1
ATOM 655 C C . THR A 1 84 ? 34.706 -7.004 -17.409 1.00 69.69 84 THR A C 1
ATOM 657 O O . THR A 1 84 ? 35.291 -6.280 -16.601 1.00 69.69 84 THR A O 1
ATOM 660 N N . ALA A 1 85 ? 33.369 -7.080 -17.458 1.00 64.25 85 ALA A N 1
ATOM 661 C CA . ALA A 1 85 ? 32.485 -6.405 -16.516 1.00 64.25 85 ALA A CA 1
ATOM 662 C C . ALA A 1 85 ? 32.597 -7.046 -15.123 1.00 64.25 85 ALA A C 1
ATOM 664 O O . ALA A 1 85 ? 31.781 -7.859 -14.691 1.00 64.25 85 ALA A O 1
ATOM 665 N N . CYS A 1 86 ? 33.641 -6.664 -14.397 1.00 60.06 86 CYS A N 1
ATOM 666 C CA . CYS A 1 86 ? 33.896 -7.078 -13.027 1.00 60.06 86 CYS A CA 1
ATOM 667 C C . CYS A 1 86 ? 33.039 -6.240 -12.065 1.00 60.06 86 CYS A C 1
ATOM 669 O O . CYS A 1 86 ? 33.545 -5.371 -11.354 1.00 60.06 86 CYS A O 1
ATOM 671 N N . GLY A 1 87 ? 31.728 -6.470 -12.050 1.00 66.81 87 GLY A N 1
ATOM 672 C CA . GLY A 1 87 ? 30.844 -5.919 -11.025 1.00 66.81 87 GLY A CA 1
ATOM 673 C C . GLY A 1 87 ? 31.037 -6.649 -9.695 1.00 66.81 87 GLY A C 1
ATOM 674 O O . GLY A 1 87 ? 31.132 -7.875 -9.653 1.00 66.81 87 GLY A O 1
ATOM 675 N N . ARG A 1 88 ? 31.081 -5.918 -8.577 1.00 65.69 88 ARG A N 1
ATOM 676 C CA . ARG A 1 88 ? 30.963 -6.546 -7.255 1.00 65.69 88 ARG A CA 1
ATOM 677 C C . ARG A 1 88 ? 29.507 -6.955 -7.053 1.00 65.69 88 ARG A C 1
ATOM 679 O O . ARG A 1 88 ? 28.674 -6.103 -6.766 1.00 65.69 88 ARG A O 1
ATOM 686 N N . ASN A 1 89 ? 29.206 -8.242 -7.202 1.00 65.69 89 ASN A N 1
ATOM 687 C CA . ASN A 1 89 ? 27.923 -8.779 -6.765 1.00 65.69 89 ASN A CA 1
ATOM 688 C C . ASN A 1 89 ? 27.923 -8.835 -5.227 1.00 65.69 89 ASN A C 1
ATOM 690 O O . ASN A 1 89 ? 28.689 -9.591 -4.628 1.00 65.69 89 ASN A O 1
ATOM 694 N N . PHE A 1 90 ? 27.122 -7.975 -4.595 1.00 67.62 90 PHE A N 1
ATOM 695 C CA . PHE A 1 90 ? 26.984 -7.930 -3.137 1.00 67.62 90 PHE A CA 1
ATOM 696 C C . PHE A 1 90 ? 25.978 -8.955 -2.601 1.00 67.62 90 PHE A C 1
ATOM 698 O O . PHE A 1 90 ? 26.058 -9.279 -1.423 1.00 67.62 90 PHE A O 1
ATOM 705 N N . PHE A 1 91 ? 25.093 -9.483 -3.452 1.00 63.38 91 PHE A N 1
ATOM 706 C CA . PHE A 1 91 ? 24.052 -10.445 -3.084 1.00 63.38 91 PHE A CA 1
ATOM 707 C C . PHE A 1 91 ? 24.569 -11.890 -3.056 1.00 63.38 91 PHE A C 1
ATOM 709 O O . PHE A 1 91 ? 24.161 -12.669 -2.212 1.00 63.38 91 PHE A O 1
ATOM 716 N N . THR A 1 92 ? 25.514 -12.251 -3.931 1.00 68.00 92 THR A N 1
ATOM 717 C CA . THR A 1 92 ? 26.049 -13.626 -4.042 1.00 68.00 92 THR A CA 1
ATOM 718 C C . THR A 1 92 ? 27.438 -13.789 -3.421 1.00 68.00 92 THR A C 1
ATOM 720 O O . THR A 1 92 ? 28.174 -14.723 -3.751 1.00 68.00 92 THR A O 1
ATOM 723 N N . ARG A 1 93 ? 27.883 -12.836 -2.596 1.00 76.25 93 ARG A N 1
ATOM 724 C CA . ARG A 1 93 ? 29.210 -12.902 -1.972 1.00 76.25 93 ARG A CA 1
ATOM 725 C C . ARG A 1 93 ? 29.163 -13.883 -0.791 1.00 76.25 93 ARG A C 1
ATOM 727 O O . ARG A 1 93 ? 28.207 -13.822 -0.035 1.00 76.25 93 ARG A O 1
ATOM 734 N N . PRO A 1 94 ? 30.226 -14.663 -0.510 1.00 69.50 94 PRO A N 1
ATOM 735 C CA . PRO A 1 94 ? 30.269 -15.557 0.660 1.00 69.50 94 PRO A CA 1
ATOM 736 C C . PRO A 1 94 ? 30.112 -14.874 2.031 1.00 69.50 94 PRO A C 1
ATOM 738 O O . PRO A 1 94 ? 30.047 -15.548 3.046 1.00 69.50 94 PRO A O 1
ATOM 741 N N . SER A 1 95 ? 30.156 -13.540 2.075 1.00 71.75 95 SER A N 1
ATOM 742 C CA . SER A 1 95 ? 29.952 -12.731 3.279 1.00 71.75 95 SER A CA 1
ATOM 743 C C . SER A 1 95 ? 28.624 -11.969 3.267 1.00 71.75 95 SER A C 1
ATOM 745 O O . SER A 1 95 ? 28.433 -11.104 4.119 1.00 71.75 95 SER A O 1
ATOM 747 N N . ALA A 1 96 ? 27.804 -12.142 2.229 1.00 69.88 96 ALA A N 1
ATOM 748 C CA . ALA A 1 96 ? 26.453 -11.608 2.220 1.00 69.88 96 ALA A CA 1
ATOM 749 C C . ALA A 1 96 ? 25.647 -12.357 3.293 1.00 69.88 96 ALA A C 1
ATOM 751 O O . ALA A 1 96 ? 25.917 -13.543 3.498 1.00 69.88 96 ALA A O 1
ATOM 752 N N . PRO A 1 97 ? 24.716 -11.689 3.996 1.00 66.88 97 PRO A N 1
ATOM 753 C CA . PRO A 1 97 ? 23.743 -12.396 4.814 1.00 66.88 97 PRO A CA 1
ATOM 754 C C . PRO A 1 97 ? 23.066 -13.451 3.938 1.00 66.88 97 PRO A C 1
ATOM 756 O O . PRO A 1 97 ? 22.668 -13.138 2.813 1.00 66.88 97 PRO A O 1
ATOM 759 N N . GLU A 1 98 ? 22.991 -14.688 4.419 1.00 64.94 98 GLU A N 1
ATOM 760 C CA . GLU A 1 98 ? 22.056 -15.653 3.855 1.00 64.94 98 GLU A CA 1
ATOM 761 C C . GLU A 1 98 ? 20.677 -15.008 4.027 1.00 64.94 98 GLU A C 1
ATOM 763 O O . GLU A 1 98 ? 20.326 -14.586 5.129 1.00 64.94 98 GLU A O 1
ATOM 768 N N . TYR A 1 99 ? 19.961 -14.781 2.923 1.00 58.56 99 TYR A N 1
ATOM 769 C CA . TYR A 1 99 ? 18.543 -14.494 3.045 1.00 58.56 99 TYR A CA 1
ATOM 770 C C . TYR A 1 99 ? 17.957 -15.802 3.556 1.00 58.56 99 TYR A C 1
ATOM 772 O O . TYR A 1 99 ? 17.898 -16.774 2.803 1.00 58.56 99 TYR A O 1
ATOM 780 N N . GLU A 1 100 ? 17.637 -15.838 4.845 1.00 56.03 100 GLU A N 1
ATOM 781 C CA . GLU A 1 100 ? 16.689 -16.788 5.406 1.00 56.03 100 GLU A CA 1
ATOM 782 C C . GLU A 1 100 ? 15.364 -16.479 4.691 1.00 56.03 100 GLU A C 1
ATOM 784 O O . GLU A 1 100 ? 14.516 -15.729 5.155 1.00 56.03 100 GLU A O 1
ATOM 789 N N . ASP A 1 101 ? 15.232 -17.000 3.468 1.00 53.38 101 ASP A N 1
ATOM 790 C CA . ASP A 1 101 ? 13.964 -17.250 2.778 1.00 53.38 101 ASP A CA 1
ATOM 791 C C . ASP A 1 101 ? 13.335 -18.492 3.441 1.00 53.38 101 ASP A C 1
ATOM 793 O O . ASP A 1 101 ? 12.838 -19.411 2.787 1.00 53.38 101 ASP A O 1
ATOM 797 N N . ASP A 1 102 ? 13.462 -18.562 4.768 1.00 57.97 102 ASP A N 1
ATOM 798 C CA . ASP A 1 102 ? 12.813 -19.539 5.602 1.00 57.97 102 ASP A CA 1
ATOM 799 C C . ASP A 1 102 ? 11.347 -19.120 5.529 1.00 57.97 102 ASP A C 1
ATOM 801 O O . ASP A 1 102 ? 10.916 -18.173 6.184 1.00 57.97 102 ASP A O 1
ATOM 805 N N . GLU A 1 103 ? 10.593 -19.754 4.622 1.00 59.97 103 GLU A N 1
ATOM 806 C CA . GLU A 1 103 ? 9.143 -19.553 4.473 1.00 59.97 103 GLU A CA 1
ATOM 807 C C . GLU A 1 103 ? 8.453 -19.552 5.851 1.00 59.97 103 GLU A C 1
ATOM 809 O O . GLU A 1 103 ? 7.512 -18.790 6.066 1.00 59.97 103 GLU A O 1
ATOM 814 N N . ASP A 1 104 ? 9.001 -20.329 6.792 1.00 62.09 104 ASP A N 1
ATOM 815 C CA . ASP A 1 104 ? 8.623 -20.387 8.200 1.00 62.09 104 ASP A CA 1
ATOM 816 C C . ASP A 1 104 ? 8.707 -19.013 8.911 1.00 62.09 104 ASP A C 1
ATOM 818 O O . ASP A 1 104 ? 7.738 -18.615 9.555 1.00 62.09 104 ASP A O 1
ATOM 822 N N . ASP A 1 105 ? 9.781 -18.231 8.746 1.00 65.38 105 ASP A N 1
ATOM 823 C CA . ASP A 1 105 ? 9.942 -16.910 9.384 1.00 65.38 105 ASP A CA 1
ATOM 824 C C . ASP A 1 105 ? 8.972 -15.866 8.803 1.00 65.38 105 ASP A C 1
ATOM 826 O O . ASP A 1 105 ? 8.388 -15.053 9.528 1.00 65.38 105 ASP A O 1
ATOM 830 N N . ILE A 1 106 ? 8.745 -15.903 7.485 1.00 69.50 106 ILE A N 1
ATOM 831 C CA . I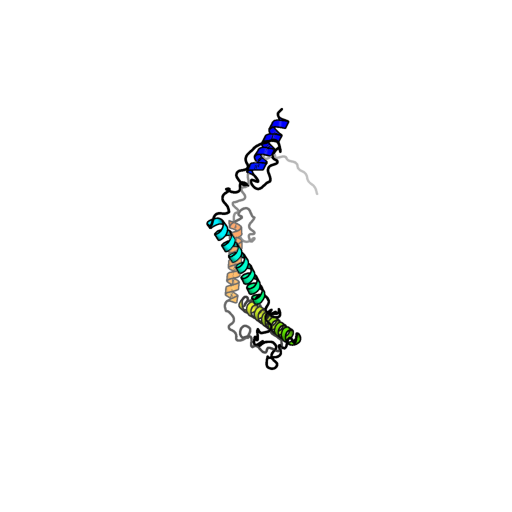LE A 1 106 ? 7.791 -15.008 6.809 1.00 69.50 106 ILE A CA 1
ATOM 832 C C . ILE A 1 106 ? 6.354 -15.337 7.236 1.00 69.50 106 ILE A C 1
ATOM 834 O O . ILE A 1 106 ? 5.536 -14.428 7.439 1.00 69.50 106 ILE A O 1
ATOM 838 N N . ASP A 1 107 ? 6.029 -16.622 7.376 1.00 75.81 107 ASP A N 1
ATOM 839 C CA . ASP A 1 107 ? 4.719 -17.068 7.838 1.00 75.81 107 ASP A CA 1
ATOM 840 C C . ASP A 1 107 ? 4.497 -16.732 9.320 1.00 75.81 107 ASP A C 1
ATOM 842 O O . ASP A 1 107 ? 3.418 -16.237 9.667 1.00 75.81 107 ASP A O 1
ATOM 846 N N . GLU A 1 108 ? 5.511 -16.879 10.176 1.00 80.81 108 GLU A N 1
ATOM 847 C CA . GLU A 1 108 ? 5.461 -16.459 11.582 1.00 80.81 108 GLU A CA 1
ATOM 848 C C . GLU A 1 108 ? 5.235 -14.945 11.721 1.00 80.81 108 GLU A C 1
ATOM 850 O O . GLU A 1 108 ? 4.327 -14.513 12.443 1.00 80.81 108 GLU A O 1
ATOM 855 N N . GLU A 1 109 ? 5.979 -14.111 10.987 1.00 84.69 109 GLU A N 1
ATOM 856 C CA . GLU A 1 109 ? 5.762 -12.657 10.987 1.00 84.69 109 GLU A CA 1
ATOM 857 C C . GLU A 1 109 ? 4.356 -12.295 10.500 1.00 84.69 109 GLU A C 1
ATOM 859 O O . GLU A 1 109 ? 3.672 -11.438 11.076 1.00 84.69 109 GLU A O 1
ATOM 864 N N . ARG A 1 110 ? 3.876 -12.972 9.454 1.00 87.31 110 ARG A N 1
ATOM 865 C CA . ARG A 1 110 ? 2.531 -12.759 8.917 1.00 87.31 110 ARG A CA 1
ATOM 866 C C . ARG A 1 110 ? 1.452 -13.139 9.927 1.00 87.31 110 ARG A C 1
ATOM 868 O O . ARG A 1 110 ? 0.447 -12.424 10.033 1.00 87.31 110 ARG A O 1
ATOM 875 N N . GLU A 1 111 ? 1.631 -14.230 10.664 1.00 90.06 111 GLU A N 1
ATOM 876 C CA . GLU A 1 111 ? 0.729 -14.635 11.742 1.00 90.06 111 GLU A CA 1
ATOM 877 C C . GLU A 1 111 ? 0.715 -13.615 12.884 1.00 90.06 111 GLU A C 1
ATOM 879 O O . GLU A 1 111 ? -0.369 -13.220 13.331 1.00 90.06 111 GLU A O 1
ATOM 884 N N . LEU A 1 112 ? 1.883 -13.113 13.295 1.00 92.31 112 LEU A N 1
ATOM 885 C CA . LEU A 1 112 ? 2.003 -12.073 14.322 1.00 92.31 112 LEU A CA 1
ATOM 886 C C . LEU A 1 112 ? 1.274 -10.785 13.917 1.00 92.31 112 LEU A C 1
ATOM 888 O O . LEU A 1 112 ? 0.473 -10.257 14.694 1.00 92.31 112 LEU A O 1
ATOM 892 N N . ILE A 1 113 ? 1.470 -10.315 12.681 1.00 93.94 113 ILE A N 1
ATOM 893 C CA . ILE A 1 113 ? 0.800 -9.116 12.147 1.00 93.94 113 ILE A CA 1
ATOM 894 C C . ILE A 1 113 ? -0.722 -9.311 12.099 1.00 93.94 113 ILE A C 1
ATOM 896 O O . ILE A 1 113 ? -1.492 -8.408 12.444 1.00 93.94 113 ILE A O 1
ATOM 900 N N . LEU A 1 114 ? -1.187 -10.490 11.673 1.00 94.56 114 LEU A N 1
ATOM 901 C CA . LEU A 1 114 ? -2.615 -10.815 11.637 1.00 94.56 114 LEU A CA 1
ATOM 902 C C . LEU A 1 114 ? -3.231 -10.824 13.036 1.00 94.56 114 LEU A C 1
ATOM 904 O O . LEU A 1 114 ? -4.375 -10.391 13.202 1.00 94.56 114 LEU A O 1
ATOM 908 N N . GLU A 1 115 ? -2.500 -11.307 14.035 1.00 94.00 115 GLU A N 1
ATOM 909 C CA . GLU A 1 115 ? -2.965 -11.317 15.417 1.00 94.00 115 GLU A CA 1
ATOM 910 C C . GLU A 1 115 ? -3.009 -9.904 16.012 1.00 94.00 115 GLU A C 1
ATOM 912 O O . GLU A 1 115 ? -4.024 -9.513 16.598 1.00 94.00 115 GLU A O 1
ATOM 917 N N . GLU A 1 116 ? -1.987 -9.081 15.767 1.00 95.06 116 GLU A N 1
ATOM 918 C CA . GLU A 1 116 ? -1.975 -7.673 16.178 1.00 95.06 116 GLU A CA 1
ATOM 919 C C . GLU A 1 116 ? -3.132 -6.887 15.536 1.00 95.06 116 GLU A C 1
ATOM 921 O O . GLU A 1 116 ? -3.854 -6.150 16.214 1.00 95.06 116 GLU A O 1
ATOM 926 N N . MET A 1 117 ? -3.401 -7.107 14.244 1.00 96.00 117 MET A N 1
ATOM 927 C CA . MET A 1 117 ? -4.522 -6.474 13.543 1.00 96.00 117 MET A CA 1
ATOM 928 C C . MET A 1 117 ? -5.873 -6.818 14.191 1.00 96.00 117 MET A C 1
ATOM 930 O O . MET A 1 117 ? -6.751 -5.951 14.301 1.00 96.00 117 MET A O 1
ATOM 934 N N . LYS A 1 118 ? -6.070 -8.068 14.636 1.00 93.88 118 LYS A N 1
ATOM 935 C CA . LYS A 1 118 ? -7.296 -8.467 15.349 1.00 93.88 118 LYS A CA 1
ATOM 936 C C . LYS A 1 118 ? -7.428 -7.714 16.669 1.00 93.88 118 LYS A C 1
ATOM 938 O O . LYS A 1 118 ? -8.511 -7.196 16.944 1.00 93.88 118 LYS A O 1
ATOM 943 N N . GLN A 1 119 ? -6.352 -7.610 17.449 1.00 91.38 119 GLN A N 1
ATOM 944 C CA . GLN A 1 119 ? -6.343 -6.875 18.720 1.00 91.38 119 GLN A CA 1
ATOM 945 C C . GLN A 1 119 ? -6.610 -5.376 18.520 1.00 91.38 119 GLN A C 1
ATOM 947 O O . GLN A 1 119 ? -7.372 -4.754 19.266 1.00 91.38 119 GLN A O 1
ATOM 952 N N . LEU A 1 120 ? -6.052 -4.779 17.469 1.00 94.31 120 LEU A N 1
ATOM 953 C CA . LEU A 1 120 ? -6.311 -3.379 17.145 1.00 94.31 120 LEU A CA 1
ATOM 954 C C . LEU A 1 120 ? -7.775 -3.156 16.738 1.00 94.31 120 LEU A C 1
ATOM 956 O O . LEU A 1 120 ? -8.406 -2.176 17.133 1.00 94.31 120 LEU A O 1
ATOM 960 N N . LYS A 1 121 ? -8.360 -4.092 15.986 1.00 93.19 121 LYS A N 1
ATOM 961 C CA . LYS A 1 121 ? -9.768 -4.018 15.580 1.00 93.19 121 LYS A CA 1
ATOM 962 C C . LYS A 1 121 ? -10.722 -4.142 16.770 1.00 93.19 121 LYS A C 1
ATOM 964 O O . LYS A 1 121 ? -11.730 -3.434 16.808 1.00 93.19 121 LYS A O 1
ATOM 969 N N . THR A 1 122 ? -10.435 -5.022 17.730 1.00 89.06 122 THR A N 1
ATOM 970 C CA . THR A 1 122 ? -11.265 -5.169 18.937 1.00 89.06 122 THR A CA 1
ATOM 971 C C . THR A 1 122 ? -11.177 -3.933 19.825 1.00 89.06 122 THR A C 1
ATOM 973 O O . THR A 1 122 ? -12.215 -3.394 20.209 1.00 89.06 122 THR A O 1
ATOM 976 N N . THR A 1 123 ? -9.967 -3.427 20.079 1.00 88.19 123 THR A N 1
ATOM 977 C CA . THR A 1 123 ? -9.753 -2.213 20.884 1.00 88.19 123 THR A CA 1
ATOM 978 C C . THR A 1 123 ? -10.401 -0.987 20.246 1.00 88.19 123 THR A C 1
ATOM 980 O O . THR A 1 123 ? -11.145 -0.274 20.919 1.00 88.19 123 THR A O 1
ATOM 983 N N . ALA A 1 124 ? -10.232 -0.775 18.937 1.00 91.56 124 ALA A N 1
ATOM 984 C CA . ALA A 1 124 ? -10.921 0.294 18.213 1.00 91.56 124 ALA A CA 1
ATOM 985 C C . ALA A 1 124 ? -12.451 0.172 18.325 1.00 91.56 124 ALA A C 1
ATOM 987 O O . ALA A 1 124 ? -13.143 1.174 18.511 1.00 91.56 124 ALA A O 1
ATOM 988 N N . GLY A 1 125 ? -12.983 -1.054 18.274 1.00 89.75 125 GLY A N 1
ATOM 989 C CA . GLY A 1 125 ? -14.402 -1.326 18.497 1.00 89.75 125 GLY A CA 1
ATOM 990 C C . GLY A 1 125 ? -14.895 -0.888 19.879 1.00 89.75 125 GLY A C 1
ATOM 991 O O . GLY A 1 125 ? -15.984 -0.325 19.970 1.00 89.75 125 GLY A O 1
ATOM 992 N N . TRP A 1 126 ? -14.099 -1.089 20.933 1.00 86.94 126 TRP A N 1
ATOM 993 C CA . TRP A 1 126 ? -14.427 -0.624 22.287 1.00 86.94 126 TRP A CA 1
ATOM 994 C C . TRP A 1 126 ? -14.438 0.904 22.393 1.00 86.94 126 TRP A C 1
ATOM 996 O O . TRP A 1 126 ? -15.342 1.460 23.010 1.00 86.94 126 TRP A O 1
ATOM 1006 N N . TYR A 1 127 ? -13.488 1.592 21.753 1.00 86.75 127 TYR A N 1
ATOM 1007 C CA . TYR A 1 127 ? -13.441 3.061 21.763 1.00 86.75 127 TYR A CA 1
ATOM 1008 C C . TYR A 1 127 ? -14.574 3.709 20.962 1.00 86.75 127 TYR A C 1
ATOM 1010 O O . TYR A 1 127 ? -15.075 4.760 21.354 1.00 86.75 127 TYR A O 1
ATOM 1018 N N . MET A 1 128 ? -14.988 3.095 19.853 1.00 90.62 128 MET A N 1
ATOM 1019 C CA . MET A 1 128 ? -16.090 3.604 19.026 1.00 90.62 128 MET A CA 1
ATOM 1020 C C . MET A 1 128 ? -17.470 3.340 19.639 1.00 90.62 128 MET A C 1
ATOM 1022 O O . MET A 1 128 ? -18.431 4.016 19.280 1.00 90.62 128 MET A O 1
ATOM 1026 N N . HIS A 1 129 ? -17.571 2.358 20.540 1.00 85.69 129 HIS A N 1
ATOM 1027 C CA . HIS A 1 129 ? -18.827 1.910 21.136 1.00 85.69 129 HIS A CA 1
ATOM 1028 C C . HIS A 1 129 ? -18.708 1.705 22.655 1.00 85.69 129 HIS A C 1
ATOM 1030 O O . HIS A 1 129 ? -18.775 0.561 23.123 1.00 85.69 129 HIS A O 1
ATOM 1036 N N . PRO A 1 130 ? -18.546 2.784 23.443 1.00 82.12 130 PRO A N 1
ATOM 1037 C CA . PRO A 1 130 ? -18.425 2.692 24.899 1.00 82.12 130 PRO A CA 1
ATOM 1038 C C . PRO A 1 130 ? -19.691 2.146 25.582 1.00 82.12 130 PRO A C 1
ATOM 1040 O O . PRO A 1 130 ? -19.633 1.727 26.735 1.00 82.12 130 PRO A O 1
ATOM 1043 N N . GLU A 1 131 ? -20.834 2.130 24.891 1.00 81.75 131 GLU A N 1
ATOM 1044 C CA . GLU A 1 131 ? -22.092 1.552 25.371 1.00 81.75 131 GLU A CA 1
ATOM 1045 C C . GLU A 1 131 ? -22.108 0.017 25.376 1.00 81.75 131 GLU A C 1
ATOM 1047 O O . GLU A 1 131 ? -22.950 -0.591 26.042 1.00 81.75 131 GLU A O 1
ATOM 1052 N N . LYS A 1 132 ? -21.222 -0.631 24.610 1.00 79.31 132 LYS A N 1
ATOM 1053 C CA . LYS A 1 132 ? -21.193 -2.093 24.492 1.00 79.31 132 LYS A CA 1
ATOM 1054 C C . LYS A 1 132 ? -20.361 -2.695 25.627 1.00 79.31 132 LYS A C 1
ATOM 1056 O O . LYS A 1 132 ? -19.275 -2.196 25.917 1.00 79.31 132 LYS A O 1
ATOM 1061 N N . PRO A 1 133 ? -20.821 -3.794 26.254 1.00 73.19 133 PRO A N 1
ATOM 1062 C CA . PRO A 1 133 ? -20.056 -4.442 27.307 1.00 73.19 133 PRO A CA 1
ATOM 1063 C C . PRO A 1 133 ? -18.736 -4.979 26.746 1.00 73.19 133 PRO A C 1
ATOM 1065 O O . PRO A 1 133 ? -18.711 -5.682 25.733 1.00 73.19 133 PRO A O 1
ATOM 1068 N N . VAL A 1 134 ? -17.636 -4.653 27.423 1.00 71.19 134 VAL A N 1
ATOM 1069 C CA . VAL A 1 134 ? -16.312 -5.186 27.099 1.00 71.19 134 VAL A CA 1
ATOM 1070 C C . VAL A 1 134 ? -16.293 -6.668 27.471 1.00 71.19 134 VAL A C 1
ATOM 1072 O O . VAL A 1 134 ? -16.572 -7.032 28.614 1.00 71.19 134 VAL A O 1
ATOM 1075 N N . ALA A 1 135 ? -15.976 -7.531 26.506 1.00 72.31 135 ALA A N 1
ATOM 1076 C CA . ALA A 1 135 ? -15.739 -8.943 26.770 1.00 72.31 135 ALA A CA 1
ATOM 1077 C C . ALA A 1 135 ? -14.377 -9.083 27.462 1.00 72.31 135 ALA A C 1
ATOM 1079 O O . ALA A 1 135 ? -13.334 -8.873 26.846 1.00 72.31 135 ALA A O 1
ATOM 1080 N N . VAL A 1 136 ? -14.404 -9.382 28.757 1.00 70.12 136 VAL A N 1
ATOM 1081 C CA . VAL A 1 136 ? -13.223 -9.541 29.609 1.00 70.12 136 VAL A CA 1
ATOM 1082 C C . VAL A 1 136 ? -13.093 -11.024 29.961 1.00 70.12 136 VAL A C 1
ATOM 1084 O O . VAL A 1 136 ? -14.099 -11.674 30.246 1.00 70.12 136 VAL A O 1
ATOM 1087 N N . ASP A 1 137 ? -11.876 -11.571 29.917 1.00 73.44 137 ASP A N 1
ATOM 1088 C CA . ASP A 1 137 ? -11.630 -12.948 30.354 1.00 73.44 137 ASP A CA 1
ATOM 1089 C C . ASP A 1 137 ? -11.943 -13.108 31.852 1.00 73.44 137 ASP A C 1
ATOM 1091 O O . ASP A 1 137 ? -11.740 -12.201 32.656 1.00 73.44 137 ASP A O 1
ATOM 1095 N N . SER A 1 138 ? -12.408 -14.290 32.243 1.00 68.25 138 SER A N 1
ATOM 1096 C CA . SER A 1 138 ? -12.715 -14.645 33.632 1.00 68.25 138 SER A CA 1
ATOM 1097 C C . SER A 1 138 ? -11.532 -14.476 34.598 1.00 68.25 138 SER A C 1
ATOM 1099 O O . SER A 1 138 ? -11.749 -14.302 35.797 1.00 68.25 138 SER A O 1
ATOM 1101 N N . THR A 1 139 ? -10.292 -14.498 34.094 1.00 74.88 139 THR A N 1
ATOM 1102 C CA . THR A 1 139 ? -9.074 -14.281 34.890 1.00 74.88 139 THR A CA 1
ATOM 1103 C C . THR A 1 139 ? -8.664 -12.812 34.996 1.00 74.88 139 THR A C 1
ATOM 1105 O O . THR A 1 139 ? -7.840 -12.455 35.845 1.00 74.88 139 THR A O 1
ATOM 1108 N N . ALA A 1 140 ? -9.246 -11.932 34.178 1.00 68.06 140 ALA A N 1
ATOM 1109 C CA . ALA A 1 140 ? -8.962 -10.510 34.229 1.00 68.06 140 ALA A CA 1
ATOM 1110 C C . ALA A 1 140 ? -9.677 -9.887 35.437 1.00 68.06 140 ALA A C 1
ATOM 1112 O O . ALA A 1 140 ? -10.834 -9.470 35.405 1.00 68.06 140 ALA A O 1
ATOM 1113 N N . CYS A 1 141 ? -8.934 -9.818 36.540 1.00 60.78 141 CYS A N 1
ATOM 1114 C CA . CYS A 1 141 ? -9.330 -9.193 37.796 1.00 60.78 141 CYS A CA 1
ATOM 1115 C C . CYS A 1 141 ? -9.369 -7.657 37.673 1.00 60.78 141 CYS A C 1
ATOM 1117 O O . CYS A 1 141 ? -8.549 -6.946 38.255 1.00 60.78 141 CYS A O 1
ATOM 1119 N N . GLY A 1 142 ? -10.326 -7.127 36.913 1.00 66.44 142 GLY A N 1
ATOM 1120 C CA . GLY A 1 142 ? -10.631 -5.699 36.850 1.00 66.44 142 GLY A CA 1
ATOM 1121 C C . GLY A 1 142 ? -11.654 -5.299 37.913 1.00 66.44 142 GLY A C 1
ATOM 1122 O O . GLY A 1 142 ? -12.693 -5.939 38.071 1.00 66.44 142 GLY A O 1
ATOM 1123 N N . ARG A 1 143 ? -11.399 -4.212 38.649 1.00 65.31 143 ARG A N 1
ATOM 1124 C CA . ARG A 1 143 ? -12.416 -3.603 39.519 1.00 65.31 143 ARG A CA 1
ATOM 1125 C C . ARG A 1 143 ? -13.371 -2.779 38.657 1.00 65.31 143 ARG A C 1
ATOM 1127 O O . ARG A 1 143 ? -12.970 -1.752 38.122 1.00 65.31 143 ARG A O 1
ATOM 1134 N N . ASN A 1 144 ? -14.630 -3.202 38.545 1.00 65.88 144 ASN A N 1
ATOM 1135 C CA . ASN A 1 144 ? -15.669 -2.365 37.949 1.00 65.88 144 ASN A CA 1
ATOM 1136 C C . ASN A 1 144 ? -16.052 -1.252 38.942 1.00 65.88 144 ASN A C 1
ATOM 1138 O O . ASN A 1 144 ? -16.632 -1.519 39.996 1.00 65.88 144 ASN A O 1
ATOM 1142 N N . PHE A 1 145 ? -15.679 -0.010 38.626 1.00 66.38 145 PHE A N 1
ATOM 1143 C CA . PHE A 1 145 ? -15.980 1.161 39.455 1.00 66.38 145 PHE A CA 1
ATOM 1144 C C . PHE A 1 145 ? -17.390 1.719 39.227 1.00 66.38 145 PHE A C 1
ATOM 1146 O O . PHE A 1 145 ? -17.893 2.418 40.100 1.00 66.38 145 PHE A O 1
ATOM 1153 N N . PHE A 1 146 ? -18.031 1.387 38.103 1.00 61.16 146 PHE A N 1
ATOM 1154 C CA . PHE A 1 146 ? -19.360 1.884 37.738 1.00 61.16 146 PHE A CA 1
ATOM 1155 C C . PHE A 1 146 ? -20.489 1.085 38.396 1.00 61.16 146 PHE A C 1
ATOM 1157 O O . PHE A 1 146 ? -21.521 1.648 38.729 1.00 61.16 146 PHE A O 1
ATOM 1164 N N . THR A 1 147 ? -20.293 -0.215 38.637 1.00 66.88 147 THR A N 1
ATOM 1165 C CA . THR A 1 147 ? -21.323 -1.096 39.223 1.00 66.88 147 THR A C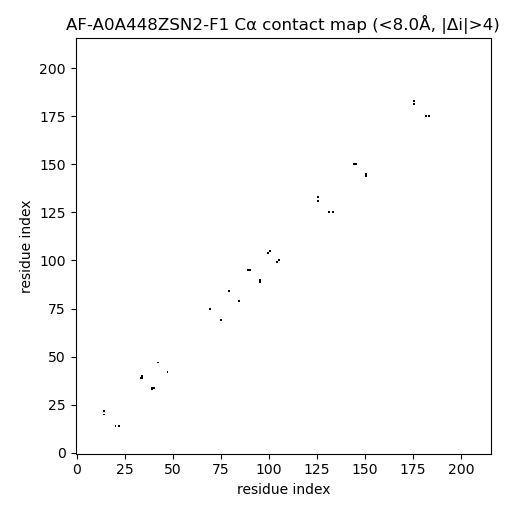A 1
ATOM 1166 C C . THR A 1 147 ? -21.071 -1.436 40.694 1.00 66.88 147 THR A C 1
ATOM 1168 O O . THR A 1 147 ? -21.649 -2.384 41.228 1.00 66.88 147 THR A O 1
ATOM 1171 N N . ARG A 1 148 ? -20.150 -0.734 41.364 1.00 72.44 148 ARG A N 1
ATOM 1172 C CA . ARG A 1 148 ? -19.833 -1.001 42.773 1.00 72.44 148 ARG A CA 1
ATOM 1173 C C . ARG A 1 148 ? -20.982 -0.498 43.663 1.00 72.44 148 ARG A C 1
ATOM 1175 O O . ARG A 1 148 ? -21.483 0.586 43.401 1.00 72.44 148 ARG A O 1
ATOM 1182 N N . PRO A 1 149 ? -21.326 -1.170 44.781 1.00 67.44 149 PRO A N 1
ATOM 1183 C CA . PRO A 1 149 ? -22.359 -0.685 45.711 1.00 67.44 149 PRO A CA 1
ATOM 1184 C C . PRO A 1 149 ? -22.103 0.712 46.302 1.00 67.44 149 PRO A C 1
ATOM 1186 O O . PRO A 1 149 ? -23.000 1.319 46.865 1.00 67.44 149 PRO A O 1
ATOM 1189 N N . SER A 1 150 ? -20.859 1.195 46.224 1.00 67.12 150 SER A N 1
ATOM 1190 C CA . SER A 1 150 ? -20.446 2.530 46.660 1.00 67.12 150 SER A CA 1
ATOM 1191 C C . SER A 1 150 ? -20.310 3.532 45.510 1.00 67.12 150 SER A C 1
ATOM 1193 O O . SER A 1 150 ? -19.816 4.633 45.739 1.00 67.12 150 SER A O 1
ATOM 1195 N N . ALA A 1 151 ? -20.594 3.126 44.270 1.00 67.25 151 ALA A N 1
ATOM 1196 C CA . ALA A 1 151 ? -20.645 4.051 43.149 1.00 67.25 151 ALA A CA 1
ATOM 1197 C C . ALA A 1 151 ? -21.811 5.023 43.387 1.00 67.25 151 ALA A C 1
ATOM 1199 O O . ALA A 1 151 ? -22.823 4.603 43.957 1.00 67.25 151 ALA A O 1
ATOM 1200 N N . PRO A 1 152 ? -21.676 6.306 43.011 1.00 66.25 152 PRO A N 1
ATOM 1201 C CA . PRO A 1 152 ? -22.798 7.228 43.076 1.00 66.25 152 PRO A CA 1
ATOM 1202 C C . PRO A 1 152 ? -23.945 6.629 42.260 1.00 66.25 152 PRO A C 1
ATOM 1204 O O . PRO A 1 152 ? -23.801 6.382 41.064 1.00 66.25 152 PRO A O 1
ATOM 1207 N N . ILE A 1 153 ? -25.051 6.330 42.938 1.00 61.94 153 ILE A N 1
ATOM 1208 C CA . ILE A 1 153 ? -26.319 6.034 42.280 1.00 61.94 153 ILE A CA 1
ATOM 1209 C C . ILE A 1 153 ? -26.650 7.321 41.536 1.00 61.94 153 ILE A C 1
ATOM 1211 O O . ILE A 1 153 ? -26.699 8.376 42.166 1.00 61.94 153 ILE A O 1
ATOM 1215 N N . SER A 1 154 ? -26.780 7.268 40.211 1.00 61.81 154 SER A N 1
ATOM 1216 C CA . SER A 1 154 ? -27.303 8.415 39.479 1.00 61.81 154 SER A CA 1
ATOM 1217 C C . SER A 1 154 ? -28.675 8.721 40.074 1.00 61.81 154 SER A C 1
ATOM 1219 O O . SER A 1 154 ? -29.589 7.905 39.952 1.00 61.81 154 SER A O 1
ATOM 1221 N N . GLU A 1 155 ? -28.808 9.873 40.731 1.00 56.44 155 GLU A N 1
ATOM 1222 C CA . GLU A 1 155 ? -30.090 10.424 41.203 1.00 56.44 155 GLU A CA 1
ATOM 1223 C C . GLU A 1 155 ? -31.078 10.622 40.025 1.00 56.44 155 GLU A C 1
ATOM 1225 O O . GLU A 1 155 ? -32.265 10.854 40.216 1.00 56.44 155 GLU A O 1
ATOM 1230 N N . ASP A 1 156 ? -30.591 10.410 38.801 1.00 61.53 156 ASP A N 1
ATOM 1231 C CA . ASP A 1 156 ? -31.280 10.510 37.527 1.00 61.53 156 ASP A CA 1
ATOM 1232 C C . ASP A 1 156 ? -32.259 9.367 37.204 1.00 61.53 156 ASP A C 1
ATOM 1234 O O . ASP A 1 156 ? -32.922 9.467 36.182 1.00 61.53 156 ASP A O 1
ATOM 1238 N N . GLU A 1 157 ? -32.370 8.259 37.954 1.00 68.12 157 GLU A N 1
ATOM 1239 C CA . GLU A 1 157 ? -33.335 7.198 37.567 1.00 68.12 157 GLU A CA 1
ATOM 1240 C C . GLU A 1 157 ? -34.786 7.700 37.695 1.00 68.12 157 GLU A C 1
ATOM 1242 O O . GLU A 1 157 ? -35.595 7.485 36.792 1.00 68.12 157 GLU A O 1
ATOM 1247 N N . GLU A 1 158 ? -35.086 8.452 38.761 1.00 72.62 158 GLU A N 1
ATOM 1248 C CA . GLU A 1 158 ? -36.389 9.101 38.955 1.00 72.62 158 GLU A CA 1
ATOM 1249 C C . GLU A 1 158 ? -36.617 10.209 37.912 1.00 72.62 158 GLU A C 1
ATOM 1251 O O . GLU A 1 158 ? -37.678 10.270 37.288 1.00 72.62 158 GLU A O 1
ATOM 1256 N N . GLU A 1 159 ? -35.609 11.047 37.642 1.00 77.44 159 GLU A N 1
ATOM 1257 C CA . GLU A 1 159 ? -35.695 12.072 36.590 1.00 77.44 159 GLU A CA 1
ATOM 1258 C C . GLU A 1 159 ? -35.866 11.450 35.198 1.00 77.44 159 GLU A C 1
ATOM 1260 O O . GLU A 1 159 ? -36.632 11.943 34.369 1.00 77.44 159 GLU A O 1
ATOM 1265 N N . ARG A 1 160 ? -35.206 10.323 34.935 1.00 81.25 160 ARG A N 1
ATOM 1266 C CA . ARG A 1 160 ? -35.309 9.571 33.684 1.00 81.25 160 ARG A CA 1
ATOM 1267 C C . ARG A 1 160 ? -36.685 8.944 33.519 1.00 81.25 160 ARG A C 1
ATOM 1269 O O . ARG A 1 160 ? -37.204 8.953 32.400 1.00 81.25 160 ARG A O 1
ATOM 1276 N N . GLU A 1 161 ? -37.286 8.428 34.590 1.00 84.50 161 GLU A N 1
ATOM 1277 C CA . GLU A 1 161 ? -38.678 7.967 34.578 1.00 84.50 161 GLU A CA 1
ATOM 1278 C C . GLU A 1 161 ? -39.639 9.115 34.256 1.00 84.50 161 GLU A C 1
ATOM 1280 O O . GLU A 1 161 ? -40.447 8.981 33.332 1.00 84.50 161 GLU A O 1
ATOM 1285 N N . LEU A 1 162 ? -39.478 10.269 34.910 1.00 85.81 162 LEU A N 1
ATOM 1286 C CA . LEU A 1 162 ? -40.285 11.467 34.654 1.00 85.81 162 LEU A CA 1
ATOM 1287 C C . LEU A 1 162 ? -40.156 11.950 33.199 1.00 85.81 162 LEU A C 1
ATOM 1289 O O . LEU A 1 162 ? -41.166 12.186 32.533 1.00 85.81 162 LEU A O 1
ATOM 1293 N N . ILE A 1 163 ? -38.934 12.022 32.662 1.00 87.44 163 ILE A N 1
ATOM 1294 C CA . ILE A 1 163 ? -38.672 12.420 31.267 1.00 87.44 163 ILE A CA 1
ATOM 1295 C C . ILE A 1 163 ? -39.297 11.419 30.282 1.00 87.44 163 ILE A C 1
ATOM 1297 O O . ILE A 1 163 ? -39.858 11.810 29.254 1.00 87.44 163 ILE A O 1
ATOM 1301 N N . LEU A 1 164 ? -39.229 10.116 30.571 1.00 90.19 164 LEU A N 1
ATOM 1302 C CA . LEU A 1 164 ? -39.837 9.079 29.730 1.00 90.19 164 LEU A CA 1
ATOM 1303 C C . LEU A 1 164 ? -41.367 9.145 29.751 1.00 90.19 164 LEU A C 1
ATOM 1305 O O . LEU A 1 164 ? -42.006 8.891 28.724 1.00 90.19 164 LEU A O 1
ATOM 1309 N N . GLU A 1 165 ? -41.968 9.469 30.891 1.00 92.00 165 GLU A N 1
ATOM 1310 C CA . GLU A 1 165 ? -43.410 9.681 31.011 1.00 92.00 165 GLU A CA 1
ATOM 1311 C C . GLU A 1 165 ? -43.865 10.938 30.271 1.00 92.00 165 GLU A C 1
ATOM 1313 O O . GLU A 1 165 ? -44.812 10.864 29.480 1.00 92.00 165 GLU A O 1
ATOM 1318 N N . GLU A 1 166 ? -43.155 12.054 30.427 1.00 94.00 166 GLU A N 1
ATOM 1319 C CA . GLU A 1 166 ? -43.426 13.294 29.697 1.00 94.00 166 GLU A CA 1
ATOM 1320 C C . GLU A 1 166 ? -43.296 13.088 28.179 1.00 94.00 166 GLU A C 1
ATOM 1322 O O . GLU A 1 166 ? -44.178 13.481 27.411 1.00 94.00 166 GLU A O 1
ATOM 1327 N N . MET A 1 167 ? -42.264 12.367 27.725 1.00 94.56 167 MET A N 1
ATOM 1328 C CA . MET A 1 167 ? -42.084 12.023 26.311 1.00 94.56 167 MET A CA 1
ATOM 1329 C C . MET A 1 167 ? -43.254 11.189 25.769 1.00 94.56 167 MET A C 1
ATOM 1331 O O . MET A 1 167 ? -43.719 11.422 24.646 1.00 94.56 167 MET A O 1
ATOM 1335 N N . LYS A 1 168 ? -43.752 10.211 26.542 1.00 92.94 168 LYS A N 1
ATOM 1336 C CA . LYS A 1 168 ? -44.927 9.410 26.154 1.00 92.94 168 LYS A CA 1
ATOM 1337 C C . LYS A 1 168 ? -46.154 10.304 26.002 1.00 92.94 168 LYS A C 1
ATOM 1339 O O . LYS A 1 168 ? -46.837 10.206 24.982 1.00 92.94 168 LYS A O 1
ATOM 1344 N N . GLN A 1 169 ? -46.402 11.197 26.960 1.00 89.75 169 GLN A N 1
ATOM 1345 C CA . GLN A 1 169 ? -47.516 12.144 26.895 1.00 89.75 169 GLN A CA 1
ATOM 1346 C C . GLN A 1 169 ? -47.394 13.057 25.669 1.00 89.75 169 GLN A C 1
ATOM 1348 O O . GLN A 1 169 ? -48.329 13.138 24.871 1.00 89.75 169 GLN A O 1
ATOM 1353 N N . LEU A 1 170 ? -46.224 13.654 25.436 1.00 91.88 170 LEU A N 1
ATOM 1354 C CA . LEU A 1 170 ? -45.982 14.531 24.289 1.00 91.88 170 LEU A CA 1
ATOM 1355 C C . LEU A 1 170 ? -46.172 13.807 22.948 1.00 91.88 170 LEU A C 1
ATOM 1357 O O . LEU A 1 170 ? -46.732 14.356 22.002 1.00 91.88 170 LEU A O 1
ATOM 1361 N N . LYS A 1 171 ? -45.758 12.539 22.859 1.00 90.88 171 LYS A N 1
ATOM 1362 C CA . LYS A 1 171 ? -45.977 11.717 21.663 1.00 90.88 171 LYS A CA 1
ATOM 1363 C C . LYS A 1 171 ? -47.462 11.451 21.421 1.00 90.88 171 LYS A C 1
ATOM 1365 O O . LYS A 1 171 ? -47.904 11.482 20.272 1.00 90.88 171 LYS A O 1
ATOM 1370 N N . THR A 1 172 ? -48.236 11.196 22.477 1.00 86.19 172 THR A N 1
ATOM 1371 C CA . THR A 1 172 ? -49.688 11.005 22.344 1.00 86.19 172 THR A CA 1
ATOM 1372 C C . THR A 1 172 ? -50.392 12.282 21.898 1.00 86.19 172 THR A C 1
ATOM 1374 O O . THR A 1 172 ? -51.175 12.234 20.951 1.00 86.19 172 THR A O 1
ATOM 1377 N N . THR A 1 173 ? -50.056 13.431 22.492 1.00 85.69 173 THR A N 1
ATOM 1378 C CA . THR A 1 173 ? -50.654 14.722 22.127 1.00 85.69 173 THR A CA 1
ATOM 1379 C C . THR A 1 173 ? -50.276 15.130 20.707 1.00 85.69 173 THR A C 1
ATOM 1381 O O . THR A 1 173 ? -51.155 15.497 19.929 1.00 85.69 173 THR A O 1
ATOM 1384 N N . ALA A 1 174 ? -49.007 14.983 20.313 1.00 87.56 174 ALA A N 1
ATOM 1385 C CA . ALA A 1 174 ? -48.569 15.209 18.936 1.00 87.56 174 ALA A CA 1
ATOM 1386 C C . ALA A 1 174 ? -49.322 14.306 17.945 1.00 87.56 174 ALA A C 1
ATOM 1388 O O . ALA A 1 174 ? -49.749 14.767 16.887 1.00 87.56 174 ALA A O 1
ATOM 1389 N N . GLY A 1 175 ? -49.549 13.039 18.305 1.00 86.12 175 GLY A N 1
ATOM 1390 C CA . GLY A 1 175 ? -50.362 12.111 17.519 1.00 86.12 175 GLY A CA 1
ATOM 1391 C C . GLY A 1 175 ? -51.805 12.585 17.327 1.00 86.12 175 GLY A C 1
ATOM 1392 O O . GLY A 1 175 ? -52.331 12.466 16.223 1.00 86.12 175 GLY A O 1
ATOM 1393 N N . TRP A 1 176 ? -52.427 13.161 18.360 1.00 83.38 176 TRP A N 1
ATOM 1394 C CA . TRP A 1 176 ? -53.772 13.742 18.265 1.00 83.38 176 TRP A CA 1
ATOM 1395 C C . TRP A 1 176 ? -53.813 14.975 17.359 1.00 83.38 176 TRP A C 1
ATOM 1397 O O . TRP A 1 176 ? -54.722 15.093 16.544 1.00 83.38 176 TRP A O 1
ATOM 1407 N N . TYR A 1 177 ? -52.818 15.865 17.450 1.00 82.25 177 TYR A N 1
ATOM 1408 C CA . TYR A 1 177 ? -52.742 17.055 16.593 1.00 82.25 177 TYR A CA 1
ATOM 1409 C C . TYR A 1 177 ? -52.503 16.715 15.120 1.00 82.25 177 TYR A C 1
ATOM 1411 O O . TYR A 1 177 ? -53.057 17.373 14.242 1.00 82.25 177 TYR A O 1
ATOM 1419 N N . MET A 1 178 ? -51.697 15.690 14.843 1.00 87.00 178 MET A N 1
ATOM 1420 C CA . MET A 1 178 ? -51.406 15.255 13.473 1.00 87.00 178 MET A CA 1
ATOM 1421 C C . MET A 1 178 ? -52.549 14.452 12.840 1.00 87.00 178 MET A C 1
ATOM 1423 O O . MET A 1 178 ? -52.612 14.355 11.617 1.00 87.00 178 MET A O 1
ATOM 1427 N N . HIS A 1 179 ? -53.435 13.871 13.656 1.00 82.38 179 HIS A N 1
ATOM 1428 C CA . HIS A 1 179 ? -54.516 12.992 13.207 1.00 82.38 179 HIS A CA 1
ATOM 1429 C C . HIS A 1 179 ? -55.842 13.272 13.932 1.00 82.38 179 HIS A C 1
ATOM 1431 O O . HIS A 1 179 ? -56.323 12.416 14.686 1.00 82.38 179 HIS A O 1
ATOM 1437 N N . PRO A 1 180 ? -56.461 14.447 13.717 1.00 78.56 180 PRO A N 1
ATOM 1438 C CA . PRO A 1 180 ? -57.726 14.810 14.358 1.00 78.56 180 PRO A CA 1
ATOM 1439 C C . PRO A 1 180 ? -58.903 13.905 13.951 1.00 78.56 180 PRO A C 1
ATOM 1441 O O . PRO A 1 180 ? -59.933 13.892 14.620 1.00 78.56 180 PRO A O 1
ATOM 1444 N N . GLU A 1 181 ? -58.771 13.139 12.866 1.00 77.31 181 GLU A N 1
ATOM 1445 C CA . GLU A 1 181 ? -59.756 12.158 12.406 1.00 77.31 181 GLU A CA 1
ATOM 1446 C C . GLU A 1 181 ? -59.791 10.868 13.238 1.00 77.31 181 GLU A C 1
ATOM 1448 O O . GLU A 1 181 ? -60.767 10.116 13.168 1.00 77.31 181 GLU A O 1
ATOM 1453 N N . LYS A 1 182 ? -58.732 10.572 14.003 1.00 75.25 182 LYS A N 1
ATOM 1454 C CA . LYS A 1 182 ? -58.638 9.325 14.772 1.00 75.25 182 LYS A CA 1
ATOM 1455 C C . LYS A 1 182 ? -59.364 9.478 16.113 1.00 75.25 182 LYS A C 1
ATOM 1457 O O . LYS A 1 182 ? -59.172 10.483 16.798 1.00 75.25 182 LYS A O 1
ATOM 1462 N N . PRO A 1 183 ? -60.176 8.488 16.531 1.00 69.19 183 PRO A N 1
ATOM 1463 C CA . PRO A 1 183 ? -60.867 8.556 17.810 1.00 69.19 183 PRO A CA 1
ATOM 1464 C C . PRO A 1 183 ? -59.846 8.576 18.951 1.00 69.19 183 PRO A C 1
ATOM 1466 O O . PRO A 1 183 ? -59.020 7.672 19.081 1.00 69.19 183 PRO A O 1
ATOM 1469 N N . VAL A 1 184 ? -59.908 9.618 19.779 1.00 67.38 184 VAL A N 1
ATOM 1470 C CA . VAL A 1 184 ? -59.078 9.729 20.979 1.00 67.38 184 VAL A CA 1
ATOM 1471 C C . VAL A 1 184 ? -59.619 8.763 22.032 1.00 67.38 184 VAL A C 1
ATOM 1473 O O . VAL A 1 184 ? -60.798 8.816 22.382 1.00 67.38 184 VAL A O 1
ATOM 1476 N N . ALA A 1 185 ? -58.761 7.877 22.538 1.00 67.56 185 ALA A N 1
ATOM 1477 C CA . ALA A 1 185 ? -59.076 7.066 23.705 1.00 67.56 185 ALA A CA 1
ATOM 1478 C C . ALA A 1 185 ? -59.020 7.968 24.945 1.00 67.56 185 ALA A C 1
ATOM 1480 O O . ALA A 1 185 ? -57.947 8.400 25.361 1.00 67.56 185 ALA A O 1
ATOM 1481 N N . VAL A 1 186 ? -60.190 8.296 25.484 1.00 65.19 186 VAL A N 1
ATOM 1482 C CA . VAL A 1 186 ? -60.363 9.150 26.661 1.00 65.19 186 VAL A CA 1
ATOM 1483 C C . VAL A 1 186 ? -60.798 8.265 27.830 1.00 65.19 186 VAL A C 1
ATOM 1485 O O . VAL A 1 186 ? -61.597 7.347 27.634 1.00 65.19 186 VAL A O 1
ATOM 1488 N N . ASP A 1 187 ? -60.269 8.512 29.031 1.00 68.12 187 ASP A N 1
ATOM 1489 C CA . ASP A 1 187 ? -60.735 7.821 30.237 1.00 68.12 187 ASP A CA 1
ATOM 1490 C C . ASP A 1 187 ? -62.227 8.112 30.472 1.00 68.12 187 ASP A C 1
ATOM 1492 O O . ASP A 1 187 ? -62.716 9.216 30.242 1.00 68.12 187 ASP A O 1
ATOM 1496 N N . SER A 1 188 ? -62.958 7.116 30.961 1.00 63.56 188 SER A N 1
ATOM 1497 C CA . SER A 1 188 ? -64.383 7.189 31.299 1.00 63.56 188 SER A CA 1
ATOM 1498 C C . SER A 1 188 ? -64.747 8.316 32.277 1.00 63.56 188 SER A C 1
ATOM 1500 O O . SER A 1 188 ? -65.907 8.721 32.340 1.00 63.56 188 SER A O 1
ATOM 1502 N N . THR A 1 189 ? -63.768 8.840 33.019 1.00 68.31 189 THR A N 1
ATOM 1503 C CA . THR A 1 189 ? -63.930 9.964 33.951 1.00 68.31 189 THR A CA 1
ATOM 1504 C C . THR A 1 189 ? -63.755 11.339 33.294 1.00 68.31 189 THR A C 1
ATOM 1506 O O . THR A 1 189 ? -64.145 12.357 33.871 1.00 68.31 189 THR A O 1
ATOM 1509 N N . ALA A 1 190 ? -63.207 11.401 32.077 1.00 62.03 190 ALA A N 1
ATOM 1510 C CA . ALA A 1 190 ? -62.973 12.651 31.370 1.00 62.03 190 ALA A CA 1
ATOM 1511 C C . ALA A 1 190 ? -64.262 13.139 30.686 1.00 62.03 190 ALA A C 1
ATOM 1513 O O . ALA A 1 190 ? -64.631 12.767 29.572 1.00 62.03 190 ALA A O 1
ATOM 1514 N N . CYS A 1 191 ? -64.961 14.023 31.392 1.00 57.09 191 CYS A N 1
ATOM 1515 C CA . CYS A 1 191 ? -66.184 14.676 30.939 1.00 57.09 191 CYS A CA 1
ATOM 1516 C C . CYS A 1 191 ? -65.887 15.764 29.888 1.00 57.09 191 CYS A C 1
ATOM 1518 O O . CYS A 1 191 ? -65.799 16.947 30.213 1.00 57.09 191 CYS A O 1
ATOM 1520 N N . GLY A 1 192 ? -65.761 15.378 28.616 1.00 60.06 192 GLY A N 1
ATOM 1521 C CA . GLY A 1 192 ? -65.621 16.296 27.478 1.00 60.06 192 GLY A CA 1
ATOM 1522 C C . GLY A 1 192 ? -66.760 16.157 26.464 1.00 60.06 192 GLY A C 1
ATOM 1523 O O . GLY A 1 192 ? -67.122 15.052 26.065 1.00 60.06 192 GLY A O 1
ATOM 1524 N N . ARG A 1 193 ? -67.336 17.280 26.013 1.00 55.47 193 ARG A N 1
ATOM 1525 C CA . ARG A 1 193 ? -68.288 17.302 24.887 1.00 55.47 193 ARG A CA 1
ATOM 1526 C C . ARG A 1 193 ? -67.523 17.125 23.572 1.00 55.47 193 ARG A C 1
ATOM 1528 O O . ARG A 1 193 ? -66.646 17.921 23.259 1.00 55.47 193 ARG A O 1
ATOM 1535 N N . ASN A 1 194 ? -67.867 16.099 22.799 1.00 56.09 194 ASN A N 1
ATOM 1536 C CA . ASN A 1 194 ? -67.208 15.788 21.532 1.00 56.09 194 ASN A CA 1
ATOM 1537 C C . ASN A 1 194 ? -67.825 16.617 20.381 1.00 56.09 194 ASN A C 1
ATOM 1539 O O . ASN A 1 194 ? -68.918 16.308 19.905 1.00 56.09 194 ASN A O 1
ATOM 1543 N N . PHE A 1 195 ? -67.154 17.694 19.955 1.00 54.62 195 PHE A N 1
ATOM 1544 C CA . PHE A 1 195 ? -67.679 18.667 18.975 1.00 54.62 195 PHE A CA 1
ATOM 1545 C C . PHE A 1 195 ? -67.687 18.174 17.515 1.00 54.62 195 PHE A C 1
ATOM 1547 O O . PHE A 1 195 ? -68.307 18.809 16.665 1.00 54.62 195 PHE A O 1
ATOM 1554 N N . PHE A 1 196 ? -67.048 17.039 17.210 1.00 50.38 196 PHE A N 1
ATOM 1555 C CA . PHE A 1 196 ? -66.932 16.511 15.842 1.00 50.38 196 PHE A CA 1
ATOM 1556 C C . PHE A 1 196 ? -68.079 15.578 15.419 1.00 50.38 196 PHE A C 1
ATOM 1558 O O . PHE A 1 196 ? -68.158 15.181 14.259 1.00 50.38 196 PHE A O 1
ATOM 1565 N N . THR A 1 197 ? -69.015 15.260 16.319 1.00 52.78 197 THR A N 1
ATOM 1566 C CA . THR A 1 197 ? -70.209 14.459 15.989 1.00 52.78 197 THR A CA 1
ATOM 1567 C C . THR A 1 197 ? -71.416 15.361 15.733 1.00 52.78 197 THR A C 1
ATOM 1569 O O . THR A 1 197 ? -72.356 15.430 16.522 1.00 52.78 197 THR A O 1
ATOM 1572 N N . HIS A 1 198 ? -71.411 16.094 14.617 1.00 42.75 198 HIS A N 1
ATOM 1573 C CA . HIS A 1 198 ? -72.604 16.830 14.199 1.00 42.75 198 HIS A CA 1
ATOM 1574 C C . HIS A 1 198 ? -73.647 15.826 13.681 1.00 42.75 198 HIS A C 1
ATOM 1576 O O . HIS A 1 198 ? -73.621 15.417 12.522 1.00 42.75 198 HIS A O 1
ATOM 1582 N N . LEU A 1 199 ? -74.565 15.405 14.55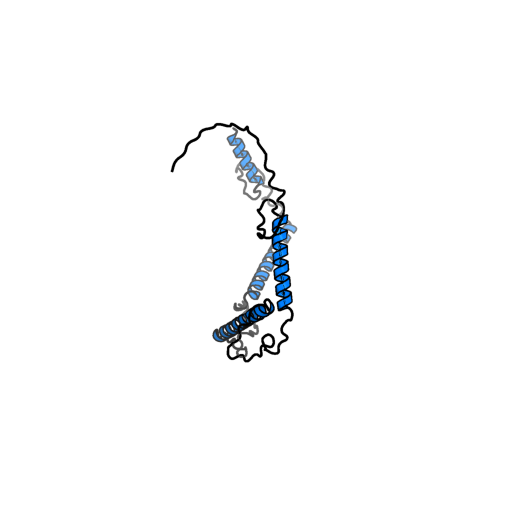5 1.00 43.09 199 LEU A N 1
ATOM 1583 C CA . LEU A 1 199 ? -75.793 14.707 14.177 1.00 43.09 199 LEU A CA 1
ATOM 1584 C C . LEU A 1 199 ? -76.529 15.558 13.131 1.00 43.09 199 LEU A C 1
ATOM 1586 O O . LEU A 1 199 ? -77.139 16.580 13.451 1.00 43.09 199 LEU A O 1
ATOM 1590 N N . GLN A 1 200 ? -76.469 15.145 11.865 1.00 42.03 200 GLN A N 1
ATOM 1591 C CA . GLN A 1 200 ? -77.419 15.584 10.851 1.00 42.03 200 GLN A CA 1
ATOM 1592 C C . GLN A 1 200 ? -78.793 15.050 11.259 1.00 42.03 200 GLN A C 1
ATOM 1594 O O . GLN A 1 200 ? -79.142 13.900 11.000 1.00 42.03 200 GLN A O 1
ATOM 1599 N N . LEU A 1 201 ? -79.572 15.891 11.939 1.00 40.06 201 LEU A N 1
ATOM 1600 C CA . LEU A 1 201 ? -80.992 15.668 12.183 1.00 40.06 201 LEU A CA 1
ATOM 1601 C C . LEU A 1 201 ? -81.754 15.738 10.850 1.00 40.06 201 LEU A C 1
ATOM 1603 O O . LEU A 1 201 ? -82.368 16.748 10.512 1.00 40.06 201 LEU A O 1
ATOM 1607 N N . LEU A 1 202 ? -81.736 14.644 10.090 1.00 36.56 202 LEU A N 1
ATOM 1608 C CA . LEU A 1 202 ? -82.753 14.359 9.084 1.00 36.56 202 LEU A CA 1
ATOM 1609 C C . LEU A 1 202 ? -83.999 13.836 9.809 1.00 36.56 202 LEU A C 1
ATOM 1611 O O . LEU A 1 202 ? -84.085 12.674 10.197 1.00 36.56 202 LEU A O 1
ATOM 1615 N N . SER A 1 203 ? -84.971 14.727 10.008 1.00 39.12 203 SER A N 1
ATOM 1616 C CA . SER A 1 203 ? -86.356 14.361 10.325 1.00 39.12 203 SER A CA 1
ATOM 1617 C C . SER A 1 203 ? -86.901 13.396 9.266 1.00 39.12 203 SER A C 1
ATOM 1619 O O . SER A 1 203 ? -86.747 13.650 8.069 1.00 39.12 203 SER A O 1
ATOM 1621 N N . PRO A 1 204 ? -87.630 12.345 9.680 1.00 41.88 204 PRO A N 1
ATOM 1622 C CA . PRO A 1 204 ? -89.003 12.271 9.198 1.00 41.88 204 PRO A CA 1
ATOM 1623 C C . PRO A 1 204 ? -90.015 11.806 10.254 1.00 41.88 204 PRO A C 1
ATOM 1625 O O . PRO A 1 204 ? -89.944 10.711 10.802 1.00 41.88 204 PRO A O 1
ATOM 1628 N N . ARG A 1 205 ? -91.039 12.651 10.416 1.00 34.38 205 ARG A N 1
ATOM 1629 C CA . ARG A 1 205 ? -92.467 12.326 10.592 1.00 34.38 205 ARG A CA 1
ATOM 1630 C C . ARG A 1 205 ? -92.822 11.138 11.498 1.00 34.38 205 ARG A C 1
ATOM 1632 O O . ARG A 1 205 ? -92.859 9.982 11.087 1.00 34.38 205 ARG A O 1
ATOM 1639 N N . THR A 1 206 ? -93.337 11.499 12.668 1.00 42.34 206 THR A N 1
ATOM 1640 C CA . THR A 1 206 ? -94.313 10.732 13.444 1.00 42.34 206 THR A CA 1
ATOM 1641 C C . THR A 1 206 ? -95.406 10.120 12.557 1.00 42.34 206 THR A C 1
ATOM 1643 O O . THR A 1 206 ? -96.240 10.823 11.985 1.00 42.34 206 THR A O 1
ATOM 1646 N N . LYS A 1 207 ? -95.472 8.788 12.519 1.00 35.84 207 LYS A N 1
ATOM 1647 C CA . LYS A 1 207 ? -96.723 8.062 12.281 1.00 35.84 207 LYS A CA 1
ATOM 1648 C C . LYS A 1 207 ? -97.064 7.282 13.541 1.00 35.84 207 LYS A C 1
ATOM 1650 O O . LYS A 1 207 ? -96.444 6.277 13.861 1.00 35.84 207 LYS A O 1
ATOM 1655 N N . ARG A 1 208 ? -98.063 7.796 14.258 1.00 40.41 208 ARG A N 1
ATOM 1656 C CA . ARG A 1 208 ? -98.851 7.023 15.216 1.00 40.41 208 ARG A CA 1
ATOM 1657 C C . ARG A 1 208 ? -99.491 5.858 14.460 1.00 40.41 208 ARG A C 1
ATOM 1659 O O . ARG A 1 208 ? -100.075 6.097 13.408 1.00 40.41 208 ARG A O 1
ATOM 1666 N N . ASN A 1 209 ? -99.439 4.654 15.018 1.00 33.97 209 ASN A N 1
ATOM 1667 C CA . ASN A 1 209 ? -100.571 3.742 14.952 1.00 33.97 209 ASN A CA 1
ATOM 1668 C C . ASN A 1 209 ? -100.606 2.823 16.171 1.00 33.97 209 ASN A C 1
ATOM 1670 O O . ASN A 1 209 ? -99.588 2.408 16.714 1.00 33.97 209 ASN A O 1
ATOM 1674 N N . VAL A 1 210 ? -101.840 2.623 16.606 1.00 43.75 210 VAL A N 1
ATOM 1675 C CA . VAL A 1 210 ? -102.318 2.014 17.840 1.00 43.75 210 VAL A CA 1
ATOM 1676 C C . VAL A 1 210 ? -102.567 0.525 17.595 1.00 43.75 210 VAL A C 1
ATOM 1678 O O . VAL A 1 210 ? -103.001 0.172 16.502 1.00 43.75 210 VAL A O 1
ATOM 1681 N N . SER A 1 211 ? -102.346 -0.321 18.603 1.00 38.06 211 SER A N 1
ATOM 1682 C CA . SER A 1 211 ? -103.106 -1.549 18.949 1.00 38.06 211 SER A CA 1
ATOM 1683 C C . SER A 1 211 ? -102.224 -2.399 19.876 1.00 38.06 211 SER A C 1
ATOM 1685 O O . SER A 1 211 ? -101.157 -2.853 19.496 1.00 38.06 211 SER A O 1
ATOM 1687 N N . SER A 1 212 ? -102.433 -2.362 21.192 1.00 43.22 212 SER A N 1
ATOM 1688 C CA . SER A 1 212 ? -103.434 -3.117 21.961 1.00 43.22 212 SER A CA 1
ATOM 1689 C C . SER A 1 212 ? -103.196 -4.630 21.995 1.00 43.22 212 SER A C 1
ATOM 1691 O O . SER A 1 212 ? -103.242 -5.285 20.961 1.00 43.22 212 SER A O 1
ATOM 1693 N N . SER A 1 213 ? -103.163 -5.143 23.230 1.00 38.28 213 SER A N 1
ATOM 1694 C CA . SER A 1 213 ? -103.505 -6.501 23.681 1.00 38.28 213 SER A CA 1
ATOM 1695 C C . SER A 1 213 ? -102.304 -7.352 24.130 1.00 38.28 213 SER A C 1
ATOM 1697 O O . SER A 1 213 ? -101.513 -7.778 23.305 1.00 38.28 213 SER A O 1
ATOM 1699 N N . LEU A 1 214 ? -102.013 -7.457 25.434 1.00 41.97 214 LEU A N 1
ATOM 1700 C CA . LEU A 1 214 ? -102.646 -8.297 26.477 1.00 41.97 214 LEU A CA 1
ATOM 1701 C C . LEU A 1 214 ? -102.129 -9.753 26.481 1.00 41.97 214 LEU A C 1
ATOM 1703 O O . LEU A 1 214 ? -102.215 -10.429 25.460 1.00 41.97 214 LEU A O 1
ATOM 1707 N N . LYS A 1 215 ? -101.817 -10.230 27.702 1.00 44.16 215 LYS A N 1
ATOM 1708 C CA . LYS A 1 215 ? -101.631 -11.627 28.170 1.00 44.16 215 LYS A CA 1
ATOM 1709 C C . LYS A 1 215 ? -100.246 -12.229 27.869 1.00 44.16 215 LYS A C 1
ATOM 1711 O O . LYS A 1 215 ? -99.795 -12.169 26.739 1.00 44.16 215 LYS A O 1
ATOM 1716 N N . ARG A 1 216 ? -99.542 -12.844 28.820 1.00 41.19 216 ARG A N 1
ATOM 1717 C CA . ARG A 1 216 ? -99.874 -13.376 30.155 1.00 41.19 216 ARG A CA 1
ATOM 1718 C C . ARG A 1 216 ? -98.628 -13.325 31.030 1.00 41.19 216 ARG A C 1
ATOM 1720 O O . ARG A 1 216 ? -97.533 -13.442 30.444 1.00 41.19 216 ARG A O 1
#